Protein AF-A0A7S3UKR3-F1 (afdb_monomer_lite)

Organism: Oxyrrhis marina (NCBI:txid2969)

Sequence (242 aa):
DEARDISWDIGRGYENQMTLPYLLSRYNPHLEGASTKRVLPKDVAHLPHGDYHPDTDNLNVAESMGSANKGSLDEEWGYLRTASKKYADFDDQWKVLTVWMMANDFDGDCDGPVEETAHYKVWESKVDEFLTNVTTSWSKIYINLVSTLDLSNIHRIQQSKAGCKLVHKLIDEGGCIDYGNSTQMQMLDRNIHWLNTRQHKFAQDWQTKLKSAGRTDVAVVAQPFMEGIGSKFGSSFISKLM

Secondary structure (DSSP, 8-state):
-B-GGG-TTTB--BTTB--HHHHHHTT-TT----B-S-B--S-TTSTTTT---TTT-TT----TT--GGGTHHHHHHHHHHHHGGGSTTGGGS-EEEEE---HHHHTT--SS-GGG-HHHHHHHHHHHHHHHHHHHH-SSEEEEEEPPP-HHHHHHHHHT-HHHHHHHHH---STHHHH--HHHHHHHHHHHHHHHHHHHHHHHHHHHHHHHTT--SEEEEEEGGGTTTGGG--HHHHTTT-

Radius of gyration: 18.24 Å; chains: 1; bounding box: 44×39×51 Å

InterPro domains:
  IPR038885 Phospholipase B1, membrane-associated [PTHR21325] (3-229)

Structure (mmCIF, N/CA/C/O backbone):
data_AF-A0A7S3UKR3-F1
#
_entry.id   AF-A0A7S3UKR3-F1
#
loop_
_atom_site.group_PDB
_atom_site.id
_atom_site.type_symbol
_atom_site.label_atom_id
_atom_site.label_alt_id
_atom_site.label_comp_id
_atom_site.label_asym_id
_atom_site.label_entity_id
_atom_site.label_seq_id
_atom_site.pdbx_PDB_ins_code
_atom_site.Cartn_x
_atom_site.Cartn_y
_atom_site.Cartn_z
_atom_site.occupancy
_atom_site.B_iso_or_equiv
_atom_site.auth_seq_id
_atom_site.auth_comp_id
_atom_site.auth_asym_id
_atom_site.auth_atom_id
_atom_site.pdbx_PDB_model_num
ATOM 1 N N . ASP A 1 1 ? -7.621 -9.247 -15.904 1.00 75.75 1 ASP A N 1
ATOM 2 C CA . ASP A 1 1 ? -8.643 -9.368 -14.844 1.00 75.75 1 ASP A CA 1
ATOM 3 C C . ASP A 1 1 ? -7.945 -9.266 -13.503 1.00 75.75 1 ASP A C 1
ATOM 5 O O . ASP A 1 1 ? -6.765 -9.570 -13.406 1.00 75.75 1 ASP A O 1
ATOM 9 N N . GLU A 1 2 ? -8.648 -8.796 -12.486 1.00 86.94 2 GLU A N 1
ATOM 10 C CA . GLU A 1 2 ? -8.077 -8.530 -11.174 1.00 86.94 2 GLU A CA 1
ATOM 11 C C . GLU A 1 2 ? -8.632 -9.520 -10.162 1.00 86.94 2 GLU A C 1
ATOM 13 O O . GLU A 1 2 ? -9.829 -9.542 -9.859 1.00 86.94 2 GLU A O 1
ATOM 18 N N . ALA A 1 3 ? -7.750 -10.364 -9.636 1.00 91.94 3 ALA A N 1
ATOM 19 C CA . ALA A 1 3 ? -8.079 -11.428 -8.697 1.00 91.94 3 ALA A CA 1
ATOM 20 C C . ALA A 1 3 ? -8.280 -10.894 -7.262 1.00 91.94 3 ALA A C 1
ATOM 22 O O . ALA A 1 3 ? -7.676 -11.393 -6.312 1.00 91.94 3 ALA A O 1
ATOM 23 N N . ARG A 1 4 ? -9.112 -9.854 -7.105 1.00 94.19 4 ARG A N 1
ATOM 24 C CA . ARG A 1 4 ? -9.303 -9.127 -5.838 1.00 94.19 4 ARG A CA 1
ATOM 25 C C . ARG A 1 4 ? -9.775 -10.037 -4.699 1.00 94.19 4 ARG A C 1
ATOM 27 O O . ARG A 1 4 ? -9.357 -9.860 -3.562 1.00 94.19 4 ARG A O 1
ATOM 34 N N . ASP A 1 5 ? -10.579 -11.062 -4.987 1.00 95.12 5 ASP A N 1
ATOM 35 C CA . ASP A 1 5 ? -11.085 -12.027 -3.998 1.00 95.12 5 ASP A CA 1
ATOM 36 C C . ASP A 1 5 ? -10.023 -12.949 -3.393 1.00 95.12 5 ASP A C 1
ATOM 38 O O . ASP A 1 5 ? -10.245 -13.533 -2.328 1.00 95.12 5 ASP A O 1
ATOM 42 N N . ILE A 1 6 ? -8.871 -13.066 -4.047 1.00 95.31 6 ILE A N 1
ATOM 43 C CA . ILE A 1 6 ? -7.738 -13.873 -3.593 1.00 95.31 6 ILE A CA 1
ATOM 44 C C . ILE A 1 6 ? -6.456 -13.048 -3.428 1.00 95.31 6 ILE A C 1
ATOM 46 O O . ILE A 1 6 ? -5.383 -13.636 -3.273 1.00 95.31 6 ILE A O 1
ATOM 50 N N . SER A 1 7 ? -6.554 -11.710 -3.425 1.00 94.25 7 SER A N 1
ATOM 51 C CA . SER A 1 7 ? -5.423 -10.853 -3.058 1.00 94.25 7 SER A CA 1
ATOM 52 C C . SER A 1 7 ? -4.938 -11.221 -1.662 1.00 94.25 7 SER A C 1
ATOM 54 O O . SER A 1 7 ? -5.741 -11.409 -0.745 1.00 94.25 7 SER A O 1
ATOM 56 N N . TRP A 1 8 ? -3.623 -11.349 -1.504 1.00 93.56 8 TRP A N 1
ATOM 57 C CA . TRP A 1 8 ? -3.017 -11.898 -0.294 1.00 93.56 8 TRP A CA 1
ATOM 58 C C . TRP A 1 8 ? -3.356 -11.089 0.965 1.00 93.56 8 TRP A C 1
ATOM 60 O O . TRP A 1 8 ? -3.397 -11.666 2.045 1.00 93.56 8 TRP A O 1
ATOM 70 N N . ASP A 1 9 ? -3.607 -9.789 0.846 1.00 95.19 9 ASP A N 1
ATOM 71 C CA . ASP A 1 9 ? -3.793 -8.844 1.947 1.00 95.19 9 ASP A CA 1
ATOM 72 C C . ASP A 1 9 ? -5.257 -8.548 2.288 1.00 95.19 9 ASP A C 1
ATOM 74 O O . ASP A 1 9 ? -5.565 -8.319 3.457 1.00 95.19 9 ASP A O 1
ATOM 78 N N . ILE A 1 10 ? -6.156 -8.567 1.299 1.00 97.25 10 ILE A N 1
ATOM 79 C CA . ILE A 1 10 ? -7.550 -8.120 1.472 1.00 97.25 10 ILE A CA 1
ATOM 80 C C . ILE A 1 10 ? -8.589 -9.000 0.759 1.00 97.25 10 ILE A C 1
ATOM 82 O O . ILE A 1 10 ? -9.789 -8.782 0.901 1.00 97.25 10 ILE A O 1
ATOM 86 N N . GLY A 1 11 ? -8.182 -10.038 0.028 1.00 97.44 11 GLY A N 1
ATOM 87 C CA . GLY A 1 11 ? -9.119 -10.988 -0.574 1.00 97.44 11 GLY A CA 1
ATOM 88 C C . GLY A 1 11 ? -9.744 -11.921 0.464 1.00 97.44 11 GLY A C 1
ATOM 89 O O . GLY A 1 11 ? -9.076 -12.328 1.414 1.00 97.44 11 GLY A O 1
ATOM 90 N N . ARG A 1 12 ? -11.010 -12.321 0.284 1.00 96.88 12 ARG A N 1
ATOM 91 C CA . ARG A 1 12 ? -11.690 -13.309 1.150 1.00 96.88 12 ARG A CA 1
ATOM 92 C C . ARG A 1 12 ? -10.914 -14.620 1.304 1.00 96.88 12 ARG A C 1
ATOM 94 O O . ARG A 1 12 ? -10.977 -15.228 2.368 1.00 96.88 12 ARG A O 1
ATOM 101 N N . GLY A 1 13 ? -10.204 -15.039 0.255 1.00 95.56 13 GLY A N 1
ATOM 102 C CA . GLY A 1 13 ? -9.422 -16.270 0.219 1.00 95.56 13 GLY A CA 1
ATOM 103 C C . GLY A 1 13 ? -10.226 -17.560 0.416 1.00 95.56 13 GLY A C 1
ATOM 104 O O . GLY A 1 13 ? -11.447 -17.568 0.606 1.00 95.56 13 GLY A O 1
ATOM 105 N N . TYR A 1 14 ? -9.499 -18.675 0.347 1.00 93.81 14 TYR A N 1
ATOM 106 C CA . TYR A 1 14 ? -10.003 -20.044 0.481 1.00 93.81 14 TYR A CA 1
ATOM 107 C C . TYR A 1 14 ? -8.926 -20.941 1.117 1.00 93.81 14 TYR A C 1
ATOM 109 O O . TYR A 1 14 ? -7.774 -20.545 1.265 1.00 93.81 14 TYR A O 1
ATOM 117 N N . GLU A 1 15 ? -9.265 -22.180 1.476 1.00 92.44 15 GLU A N 1
ATOM 118 C CA . GLU A 1 15 ? -8.318 -23.101 2.130 1.00 92.44 15 GLU A CA 1
ATOM 119 C C . GLU A 1 15 ? -7.086 -23.434 1.292 1.00 92.44 15 GLU A C 1
ATOM 121 O O . GLU A 1 15 ? -5.977 -23.514 1.815 1.00 92.44 15 GLU A O 1
ATOM 126 N N . ASN A 1 16 ? -7.268 -23.551 -0.017 1.00 90.00 16 ASN A N 1
ATOM 127 C CA . ASN A 1 16 ? -6.199 -23.776 -0.982 1.00 90.00 16 ASN A CA 1
ATOM 128 C C . ASN A 1 16 ? -5.548 -22.478 -1.493 1.00 90.00 16 ASN A C 1
ATOM 130 O O . ASN A 1 16 ? -4.609 -22.554 -2.279 1.00 90.00 16 ASN A O 1
ATOM 134 N N . GLN A 1 17 ? -6.034 -21.310 -1.065 1.00 89.12 17 GLN A N 1
ATOM 135 C CA . GLN A 1 17 ? -5.536 -19.994 -1.458 1.00 89.12 17 GLN A CA 1
ATOM 136 C C . GLN A 1 17 ? -5.676 -19.042 -0.268 1.00 89.12 17 GLN A C 1
ATOM 138 O O . GLN A 1 17 ? -6.604 -18.230 -0.185 1.00 89.12 17 GLN A O 1
ATOM 143 N N . MET A 1 18 ? -4.779 -19.216 0.701 1.00 93.62 18 MET A N 1
ATOM 144 C CA . MET A 1 18 ? -4.839 -18.503 1.971 1.00 93.62 18 MET A CA 1
ATOM 145 C C . MET A 1 18 ? -4.437 -17.041 1.784 1.00 93.62 18 MET A C 1
ATOM 147 O O . MET A 1 18 ? -3.334 -16.738 1.334 1.00 93.62 18 MET A O 1
ATOM 151 N N . THR A 1 19 ? -5.335 -16.148 2.174 1.00 96.38 19 THR A N 1
ATOM 152 C CA . THR A 1 19 ? -5.116 -14.703 2.271 1.00 96.38 19 THR A CA 1
ATOM 153 C C . THR A 1 19 ? -5.086 -14.289 3.743 1.00 96.38 19 THR A C 1
ATOM 155 O O . THR A 1 19 ? -5.477 -15.058 4.628 1.00 96.38 19 THR A O 1
ATOM 158 N N . LEU A 1 20 ? -4.654 -13.066 4.034 1.00 96.12 20 LEU A N 1
ATOM 159 C CA . LEU A 1 20 ? -4.680 -12.505 5.377 1.00 96.12 20 LEU A CA 1
ATOM 160 C C . LEU A 1 20 ? -6.108 -12.502 5.960 1.00 96.12 20 LEU A C 1
ATOM 162 O O . LEU A 1 20 ? -6.264 -13.027 7.066 1.00 96.12 20 LEU A O 1
ATOM 166 N N . PRO A 1 21 ? -7.168 -12.053 5.250 1.00 97.56 21 PRO A N 1
ATOM 167 C CA . PRO A 1 21 ? -8.528 -12.157 5.771 1.00 97.56 21 PRO A CA 1
ATOM 168 C C . PRO A 1 21 ? -8.976 -13.598 6.010 1.00 97.56 21 PRO A C 1
ATOM 170 O O . PRO A 1 21 ? -9.586 -13.885 7.040 1.00 97.56 21 PRO A O 1
ATOM 173 N N . TYR A 1 22 ? -8.625 -14.531 5.119 1.00 97.38 22 TYR A N 1
ATOM 174 C CA . TYR A 1 22 ? -8.927 -15.945 5.326 1.00 97.38 22 TYR A CA 1
ATOM 175 C C . TYR A 1 22 ? -8.312 -16.459 6.635 1.00 97.38 22 TYR A C 1
ATOM 177 O O . TYR A 1 22 ? -9.010 -17.078 7.439 1.00 97.38 22 TYR A O 1
ATOM 185 N N . LEU A 1 23 ? -7.032 -16.166 6.887 1.00 97.00 23 LEU A N 1
ATOM 186 C CA . LEU A 1 23 ? -6.335 -16.574 8.109 1.00 97.00 23 LEU A CA 1
ATOM 187 C C . LEU A 1 23 ? -6.941 -15.919 9.358 1.00 97.00 23 LEU A C 1
ATOM 189 O O . LEU A 1 23 ? -7.206 -16.608 10.342 1.00 97.00 23 LEU A O 1
ATOM 193 N N . LEU A 1 24 ? -7.222 -14.615 9.314 1.00 96.81 24 LEU A N 1
ATOM 194 C CA . LEU A 1 24 ? -7.826 -13.885 10.432 1.00 96.81 24 LEU A CA 1
ATOM 195 C C . LEU A 1 24 ? -9.244 -14.377 10.747 1.00 96.81 24 LEU A C 1
ATOM 197 O O . LEU A 1 24 ? -9.599 -14.485 11.923 1.0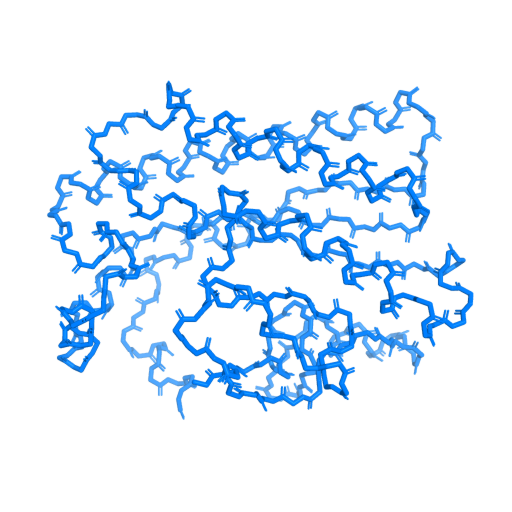0 96.81 24 LEU A O 1
ATOM 201 N N . SER A 1 25 ? -10.029 -14.747 9.731 1.00 96.50 25 SER A N 1
ATOM 202 C CA . SER A 1 25 ? -11.393 -15.265 9.905 1.00 96.50 25 SER A CA 1
ATOM 203 C C . SER A 1 25 ? -11.442 -16.574 10.701 1.00 96.50 25 SER A C 1
ATOM 205 O O . SER A 1 25 ? -12.465 -16.900 11.299 1.00 96.50 25 SER A O 1
ATOM 207 N N . ARG A 1 26 ? -10.324 -17.316 10.776 1.00 95.94 26 ARG A N 1
ATOM 208 C CA . ARG A 1 26 ? -10.226 -18.549 11.577 1.00 95.94 26 ARG A CA 1
ATOM 209 C C . ARG A 1 26 ? -10.275 -18.296 13.079 1.00 95.94 26 ARG A C 1
ATOM 211 O O . ARG A 1 26 ? -10.608 -19.207 13.830 1.00 95.94 26 ARG A O 1
ATOM 218 N N . TYR A 1 27 ? -9.986 -17.068 13.497 1.00 95.88 27 TYR A N 1
ATOM 219 C CA . TYR A 1 27 ? -9.959 -16.656 14.899 1.00 95.88 27 TYR A CA 1
ATOM 220 C C . TYR A 1 27 ? -10.949 -15.523 15.203 1.00 95.88 27 TYR A C 1
ATOM 222 O O . TYR A 1 27 ? -11.204 -15.239 16.369 1.00 95.88 27 TYR A O 1
ATOM 230 N N . ASN A 1 28 ? -11.531 -14.905 14.169 1.00 95.25 28 ASN A N 1
ATOM 231 C CA . ASN A 1 28 ? -12.439 -13.765 14.273 1.00 95.25 28 ASN A CA 1
ATOM 232 C C . ASN A 1 28 ? -13.707 -14.042 13.441 1.00 95.25 28 ASN A C 1
ATOM 234 O O . ASN A 1 28 ? -13.701 -13.805 12.232 1.00 95.25 28 ASN A O 1
ATOM 238 N N . PRO A 1 29 ? -14.801 -14.542 14.051 1.00 91.19 29 PRO A N 1
ATOM 239 C CA . PRO A 1 29 ? -15.994 -14.981 13.315 1.00 91.19 29 PRO A CA 1
ATOM 240 C C . PRO A 1 29 ? -16.777 -13.842 12.641 1.00 91.19 29 PRO A C 1
ATOM 242 O O . PRO A 1 29 ? -17.612 -14.109 11.782 1.00 91.19 29 PRO A O 1
ATOM 245 N N . HIS A 1 30 ? -16.509 -12.589 13.015 1.00 93.38 30 HIS A N 1
ATOM 246 C CA . HIS A 1 30 ? -17.163 -11.388 12.486 1.00 93.38 30 HIS A CA 1
ATOM 247 C C . HIS A 1 30 ? -16.190 -10.502 11.696 1.00 93.38 30 HIS A C 1
ATOM 249 O O . HIS A 1 30 ? -16.308 -9.283 11.714 1.00 93.38 30 HIS A O 1
ATOM 255 N N . LEU A 1 31 ? -15.178 -11.097 11.055 1.00 96.38 31 LEU A N 1
ATOM 256 C CA . LEU A 1 31 ? -14.264 -10.343 10.202 1.00 96.38 31 LEU A CA 1
ATOM 257 C C . LEU A 1 31 ? -14.994 -9.829 8.952 1.00 96.38 31 LEU A C 1
ATOM 259 O O . LEU A 1 31 ? -15.621 -10.604 8.231 1.00 96.38 31 LEU A O 1
ATOM 263 N N . GLU A 1 32 ? -14.844 -8.539 8.668 1.00 96.56 32 GLU A N 1
ATOM 264 C CA . GLU A 1 32 ? -15.460 -7.860 7.528 1.00 96.56 32 GLU A CA 1
ATOM 265 C C . GLU A 1 32 ? -14.414 -7.108 6.685 1.00 96.56 32 GLU A C 1
ATOM 267 O O . GLU A 1 32 ? -13.241 -7.025 7.047 1.00 96.56 32 GLU A O 1
ATOM 272 N N . GLY A 1 33 ? -14.834 -6.563 5.538 1.00 96.50 33 GLY A N 1
ATOM 273 C CA . GLY A 1 33 ? -14.007 -5.676 4.709 1.00 96.50 33 GLY A CA 1
ATOM 274 C C . GLY A 1 33 ? -13.269 -6.336 3.542 1.00 96.50 33 GLY A C 1
ATOM 275 O O . GLY A 1 33 ? -12.803 -5.626 2.654 1.00 96.50 33 GLY A O 1
ATOM 276 N N . ALA A 1 34 ? -13.202 -7.668 3.492 1.00 97.50 34 ALA A N 1
ATOM 277 C CA . ALA A 1 34 ? -12.469 -8.390 2.453 1.00 97.50 34 ALA A CA 1
ATOM 278 C C . ALA A 1 34 ? -13.169 -8.357 1.084 1.00 97.50 34 ALA A C 1
ATOM 280 O O . ALA A 1 34 ? -14.387 -8.520 1.007 1.00 97.50 34 ALA A O 1
ATOM 281 N N . SER A 1 35 ? -12.413 -8.246 -0.009 1.00 97.56 35 SER A N 1
ATOM 282 C CA . SER A 1 35 ? -12.953 -8.372 -1.366 1.00 97.56 35 SER A CA 1
ATOM 283 C C . SER A 1 35 ? -13.494 -9.775 -1.635 1.00 97.56 35 SER A C 1
ATOM 285 O O . SER A 1 35 ? -12.910 -10.778 -1.222 1.00 97.56 35 SER A O 1
ATOM 287 N N . THR A 1 36 ? -14.606 -9.866 -2.362 1.00 96.69 36 THR A N 1
ATOM 288 C CA . THR A 1 36 ? -15.358 -11.123 -2.518 1.00 96.69 36 THR A CA 1
ATOM 289 C C . THR A 1 36 ? -15.435 -11.663 -3.935 1.00 96.69 36 THR A C 1
ATOM 291 O O . THR A 1 36 ? -15.816 -12.827 -4.095 1.00 96.69 36 THR A O 1
ATOM 294 N N . LYS A 1 37 ? -15.082 -10.862 -4.949 1.00 95.19 37 LYS A N 1
ATOM 295 C CA . LYS A 1 37 ? -15.047 -11.307 -6.346 1.00 95.19 37 LYS A CA 1
ATOM 296 C C . LYS A 1 37 ? -13.820 -10.802 -7.093 1.00 95.19 37 LYS A C 1
ATOM 298 O O . LYS A 1 37 ? -13.349 -9.696 -6.857 1.00 95.19 37 LYS A O 1
ATOM 303 N N . ARG A 1 38 ? -13.382 -11.616 -8.049 1.00 93.19 38 ARG A N 1
ATOM 304 C CA . ARG A 1 38 ? -12.587 -11.185 -9.196 1.00 93.19 38 ARG A CA 1
ATOM 305 C C . ARG A 1 38 ? -13.403 -10.220 -10.051 1.00 93.19 38 ARG A C 1
ATOM 307 O O . ARG A 1 38 ? -14.591 -10.459 -10.280 1.00 93.19 38 ARG A O 1
ATOM 314 N N . VAL A 1 39 ? -12.753 -9.181 -10.558 1.00 91.56 39 VAL A N 1
ATOM 315 C CA . VAL A 1 39 ? -13.379 -8.167 -11.414 1.00 91.56 39 VAL A CA 1
ATOM 316 C C . VAL A 1 39 ? -12.530 -7.903 -12.654 1.00 91.56 39 VAL A C 1
ATOM 318 O O . VAL A 1 39 ? -11.371 -8.306 -12.740 1.00 91.56 39 VAL A O 1
ATOM 321 N N . LEU A 1 40 ? -13.128 -7.273 -13.657 1.00 87.00 40 LEU A N 1
ATOM 322 C CA . LEU A 1 40 ? -12.397 -6.659 -14.761 1.00 87.00 40 LEU A CA 1
ATOM 323 C C . LEU A 1 40 ? -12.381 -5.151 -14.520 1.00 87.00 40 LEU A C 1
ATOM 325 O O . LEU A 1 40 ? -13.415 -4.642 -14.073 1.00 87.00 40 LEU A O 1
ATOM 329 N N . PRO A 1 41 ? -11.285 -4.451 -14.862 1.00 84.62 41 PRO A N 1
ATOM 330 C CA . PRO A 1 41 ? -11.296 -3.004 -14.826 1.00 84.62 41 PRO A CA 1
ATOM 331 C C . PRO A 1 41 ? -12.442 -2.449 -15.664 1.00 84.62 41 PRO A C 1
ATOM 333 O O . PRO A 1 41 ? -12.652 -2.882 -16.803 1.00 84.62 41 PRO A O 1
ATOM 336 N N . LYS A 1 42 ? -13.215 -1.525 -15.092 1.00 82.50 42 LYS A N 1
ATOM 337 C CA . LYS A 1 42 ? -14.370 -0.908 -15.761 1.00 82.50 42 LYS A CA 1
ATOM 338 C C . LYS A 1 42 ? -13.943 -0.101 -16.973 1.00 82.50 42 LYS A C 1
ATOM 340 O O . LYS A 1 42 ? -14.640 -0.111 -17.985 1.00 82.50 42 LYS A O 1
ATOM 345 N N . ASP A 1 43 ? -12.817 0.589 -16.843 1.00 82.94 43 ASP A N 1
ATOM 346 C CA . ASP A 1 43 ? -12.295 1.476 -17.863 1.00 82.94 43 ASP A CA 1
ATOM 347 C C . ASP A 1 43 ? -10.766 1.469 -17.859 1.00 82.94 43 ASP A C 1
ATOM 349 O O . ASP A 1 43 ? -10.107 2.234 -17.160 1.00 82.94 43 ASP A O 1
ATOM 353 N N . VAL A 1 44 ? -10.199 0.589 -18.682 1.00 81.19 44 VAL A N 1
ATOM 354 C CA . VAL A 1 44 ? -8.745 0.486 -18.860 1.00 81.19 44 VAL A CA 1
ATOM 355 C C . VAL A 1 44 ? -8.119 1.758 -19.446 1.00 81.19 44 VAL A C 1
ATOM 357 O O . VAL A 1 44 ? -6.914 1.935 -19.330 1.00 81.19 44 VAL A O 1
ATOM 360 N N . ALA A 1 45 ? -8.900 2.643 -20.079 1.00 81.75 45 ALA A N 1
ATOM 361 C CA . ALA A 1 45 ? -8.378 3.860 -20.699 1.00 81.75 45 ALA A CA 1
ATOM 362 C C . ALA A 1 45 ? -8.196 5.019 -19.704 1.00 81.75 45 ALA A C 1
ATOM 364 O O . ALA A 1 45 ? -7.520 5.991 -20.038 1.00 81.75 45 ALA A O 1
ATOM 365 N N . HIS A 1 46 ? -8.783 4.923 -18.507 1.00 83.00 46 HIS A N 1
ATOM 366 C CA . HIS A 1 46 ? -8.761 5.979 -17.488 1.00 83.00 46 HIS A CA 1
ATOM 367 C C . HIS A 1 46 ? -8.104 5.547 -16.169 1.00 83.00 46 HIS A C 1
ATOM 369 O O . HIS A 1 46 ? -8.194 6.272 -15.178 1.00 83.00 46 HIS A O 1
ATOM 375 N N . LEU A 1 47 ? -7.412 4.402 -16.160 1.00 84.38 47 LEU A N 1
ATOM 376 C CA . LEU A 1 47 ? -6.632 3.957 -15.007 1.00 84.38 47 LEU A CA 1
ATOM 377 C C . LEU A 1 47 ? -5.584 5.017 -14.591 1.00 84.38 47 LEU A C 1
ATOM 379 O O . LEU A 1 47 ? -5.005 5.683 -15.455 1.00 84.38 47 LEU A O 1
ATOM 383 N N . PRO A 1 48 ? -5.313 5.176 -13.283 1.00 85.75 48 PRO A N 1
ATOM 384 C CA . PRO A 1 48 ? -5.841 4.360 -12.183 1.00 85.75 48 PRO A CA 1
ATOM 385 C C . PRO A 1 48 ? -7.260 4.738 -11.711 1.00 85.75 48 PRO A C 1
ATOM 387 O O . PRO A 1 48 ? -7.863 3.999 -10.941 1.00 85.75 48 PRO A O 1
ATOM 390 N N . HIS A 1 49 ? -7.826 5.841 -12.203 1.00 86.56 49 HIS A N 1
ATOM 391 C CA . HIS A 1 49 ? -9.007 6.471 -11.613 1.00 86.56 49 HIS A CA 1
ATOM 392 C C . HIS A 1 49 ? -10.322 5.723 -11.866 1.00 86.56 49 HIS A C 1
ATOM 394 O O . HIS A 1 49 ? -10.627 5.291 -12.982 1.00 86.56 49 HIS A O 1
ATOM 400 N N . GLY A 1 50 ? -11.176 5.678 -10.840 1.00 78.25 50 GLY A N 1
ATOM 401 C CA . GLY A 1 50 ? -12.579 5.284 -10.978 1.00 78.25 50 GLY A CA 1
ATOM 402 C C . GLY A 1 50 ? -12.858 3.786 -11.154 1.00 78.25 50 GLY A C 1
ATOM 403 O O . GLY A 1 50 ? -14.014 3.421 -11.406 1.00 78.25 50 GLY A O 1
ATOM 404 N N . ASP A 1 51 ? -11.870 2.902 -10.975 1.00 85.88 51 ASP A N 1
ATOM 405 C CA . ASP A 1 51 ? -12.044 1.445 -11.093 1.00 85.88 51 ASP A CA 1
ATOM 406 C C . ASP A 1 51 ? -12.432 0.746 -9.771 1.00 85.88 51 ASP A C 1
ATOM 408 O O . ASP A 1 51 ? -11.892 -0.289 -9.368 1.00 85.88 51 ASP A O 1
ATOM 412 N N . TYR A 1 52 ? -13.428 1.309 -9.087 1.00 88.88 52 TYR A N 1
ATOM 413 C CA . TYR A 1 52 ? -13.998 0.735 -7.867 1.00 88.88 52 TYR A CA 1
ATOM 414 C C . TYR A 1 52 ? -15.267 -0.070 -8.150 1.00 88.88 52 TYR A C 1
ATOM 416 O O . TYR A 1 52 ? -16.147 0.342 -8.915 1.00 88.88 52 TYR A O 1
ATOM 424 N N . HIS A 1 53 ? -15.428 -1.189 -7.452 1.00 91.69 53 HIS A N 1
ATOM 425 C CA . HIS A 1 53 ? -16.536 -2.143 -7.515 1.00 91.69 53 HIS A CA 1
ATOM 426 C C . HIS A 1 53 ? -17.178 -2.281 -6.117 1.00 91.69 53 HIS A C 1
ATOM 428 O O . HIS A 1 53 ? -16.954 -3.271 -5.418 1.00 91.69 53 HIS A O 1
ATOM 434 N N . PRO A 1 54 ? -18.009 -1.306 -5.681 1.00 88.62 54 PRO A N 1
ATOM 435 C CA . PRO A 1 54 ? -18.476 -1.190 -4.292 1.00 88.62 54 PRO A CA 1
ATOM 436 C C . PRO A 1 54 ? -19.225 -2.384 -3.707 1.00 88.62 54 PRO A C 1
ATOM 438 O O . PRO A 1 54 ? -19.289 -2.506 -2.482 1.00 88.62 54 PRO A O 1
ATOM 441 N N . ASP A 1 55 ? -19.809 -3.222 -4.561 1.00 91.81 55 ASP A N 1
ATOM 442 C CA . ASP A 1 55 ? -20.563 -4.408 -4.154 1.00 91.81 55 ASP A CA 1
ATOM 443 C C . ASP A 1 55 ? -19.653 -5.602 -3.836 1.00 91.81 55 ASP A C 1
ATOM 445 O O . ASP A 1 55 ? -20.095 -6.577 -3.228 1.00 91.81 55 ASP A O 1
ATOM 449 N N . THR A 1 56 ? -18.395 -5.564 -4.282 1.00 95.19 56 THR A N 1
ATOM 450 C CA . THR A 1 56 ? -17.473 -6.704 -4.203 1.00 95.19 56 THR A CA 1
ATOM 451 C C . THR A 1 56 ? -16.137 -6.367 -3.573 1.00 95.19 56 THR A C 1
ATOM 453 O O . THR A 1 56 ? -15.532 -7.265 -2.991 1.00 95.19 56 THR A O 1
ATOM 456 N N . ASP A 1 57 ? -15.690 -5.117 -3.662 1.00 95.31 57 ASP A N 1
ATOM 457 C CA . ASP A 1 57 ? -14.410 -4.661 -3.119 1.00 95.31 57 ASP A CA 1
ATOM 458 C C . ASP A 1 57 ? -14.420 -4.552 -1.599 1.00 95.31 57 ASP A C 1
ATOM 460 O O . ASP A 1 57 ? -13.418 -4.857 -0.951 1.00 95.31 57 ASP A O 1
ATOM 464 N N . ASN A 1 58 ? -15.568 -4.159 -1.038 1.00 96.25 58 ASN A N 1
ATOM 465 C CA . ASN A 1 58 ? -15.741 -3.847 0.376 1.00 96.25 58 ASN A CA 1
ATOM 466 C C . ASN A 1 58 ? -14.811 -2.711 0.841 1.00 96.25 58 ASN A C 1
ATOM 468 O O . ASN A 1 58 ? -15.110 -1.554 0.545 1.00 96.25 58 ASN A O 1
ATOM 472 N N . LEU A 1 59 ? -13.742 -3.006 1.588 1.00 97.00 59 LEU A N 1
ATOM 473 C CA . LEU A 1 59 ? -12.739 -2.017 2.022 1.00 97.00 59 LEU A CA 1
ATOM 474 C C . LEU A 1 59 ? -11.462 -2.043 1.171 1.00 97.00 59 LEU A C 1
ATOM 476 O O . LEU A 1 59 ? -10.533 -1.292 1.454 1.00 97.00 59 LEU A O 1
ATOM 480 N N . ASN A 1 60 ? -11.403 -2.885 0.139 1.00 96.75 60 ASN A N 1
ATOM 481 C CA . ASN A 1 60 ? -10.320 -2.838 -0.830 1.00 96.75 60 ASN A CA 1
ATOM 482 C C . ASN A 1 60 ? -10.479 -1.612 -1.732 1.00 96.75 60 ASN A C 1
ATOM 484 O O . ASN A 1 60 ? -11.532 -1.409 -2.332 1.00 96.75 60 ASN A O 1
ATOM 488 N N . VAL A 1 61 ? -9.425 -0.814 -1.818 1.00 95.25 61 VAL A N 1
ATOM 489 C CA . VAL A 1 61 ? -9.359 0.369 -2.679 1.00 95.25 61 VAL A CA 1
ATOM 490 C C . VAL A 1 61 ? -8.172 0.316 -3.631 1.00 95.25 61 VAL A C 1
ATOM 492 O O . VAL A 1 61 ? -7.854 1.317 -4.243 1.00 95.25 61 VAL A O 1
ATOM 495 N N . ALA A 1 62 ? -7.519 -0.839 -3.776 1.00 92.81 62 ALA A N 1
ATOM 496 C CA . ALA A 1 62 ? -6.420 -0.981 -4.716 1.00 92.81 62 ALA A CA 1
ATOM 497 C C . ALA A 1 62 ? -6.896 -0.753 -6.159 1.00 92.81 62 ALA A C 1
ATOM 499 O O . ALA A 1 62 ? -7.892 -1.334 -6.599 1.00 92.81 62 ALA A O 1
ATOM 500 N N . GLU A 1 63 ? -6.128 0.047 -6.890 1.00 90.00 63 GLU A N 1
ATOM 501 C CA . GLU A 1 63 ? -6.346 0.368 -8.297 1.00 90.00 63 GLU A CA 1
ATOM 502 C C . GLU A 1 63 ? -5.237 -0.246 -9.160 1.00 90.00 63 GLU A C 1
ATOM 504 O O . GLU A 1 63 ? -4.056 -0.249 -8.788 1.00 90.00 63 GLU A O 1
ATOM 509 N N . SER A 1 64 ? -5.585 -0.720 -10.359 1.00 87.88 64 SER A N 1
ATOM 510 C CA . SER A 1 64 ? -4.569 -0.960 -11.387 1.00 87.88 64 SER A CA 1
ATOM 511 C C . SER A 1 64 ? -3.831 0.339 -11.696 1.00 87.88 64 SER A C 1
ATOM 513 O O . SER A 1 64 ? -4.451 1.384 -11.852 1.00 87.88 64 SER A O 1
ATOM 515 N N . MET A 1 65 ? -2.502 0.272 -11.803 1.00 86.88 65 MET A N 1
ATOM 516 C CA . MET A 1 65 ? -1.625 1.439 -11.994 1.00 86.88 65 MET A CA 1
ATOM 517 C C . MET A 1 65 ? -1.689 2.489 -10.869 1.00 86.88 65 MET A C 1
ATOM 519 O O . MET A 1 65 ? -1.201 3.608 -11.064 1.00 86.88 65 MET A O 1
ATOM 523 N N . GLY A 1 66 ? -2.261 2.140 -9.706 1.00 92.12 66 GLY A N 1
ATOM 524 C CA . GLY A 1 66 ? -2.347 3.033 -8.554 1.00 92.12 66 GLY A CA 1
ATOM 525 C C . GLY A 1 66 ? -0.971 3.581 -8.178 1.00 92.12 66 GLY A C 1
ATOM 526 O O . GLY A 1 66 ? 0.001 2.822 -8.123 1.00 92.12 66 GLY A O 1
ATOM 527 N N . SER A 1 67 ? -0.874 4.898 -8.000 1.00 94.06 67 SER A N 1
ATOM 528 C CA . SER A 1 67 ? 0.382 5.606 -7.722 1.00 94.06 67 SER A CA 1
ATOM 529 C C . SER A 1 67 ? 0.120 6.840 -6.866 1.00 94.06 67 SER A C 1
ATOM 531 O O . SER A 1 67 ? -0.806 7.619 -7.122 1.00 94.06 67 SER A O 1
ATOM 533 N N . ALA A 1 68 ? 0.979 7.069 -5.870 1.00 95.81 68 ALA A N 1
ATOM 534 C CA . ALA A 1 68 ? 0.914 8.276 -5.051 1.00 95.81 68 ALA A CA 1
ATOM 535 C C . ALA A 1 68 ? 1.114 9.543 -5.903 1.00 95.81 68 ALA A C 1
ATOM 537 O O . ALA A 1 68 ? 0.430 10.546 -5.699 1.00 95.81 68 ALA A O 1
ATOM 538 N N . ASN A 1 69 ? 2.000 9.483 -6.901 1.00 94.75 69 ASN A N 1
ATOM 539 C CA . ASN A 1 69 ? 2.270 10.579 -7.834 1.00 94.75 69 ASN A CA 1
ATOM 540 C C . ASN A 1 69 ? 1.125 10.854 -8.821 1.00 94.75 69 ASN A C 1
ATOM 542 O O . ASN A 1 69 ? 1.066 11.943 -9.393 1.00 94.75 69 ASN A O 1
ATOM 546 N N . LYS A 1 70 ? 0.198 9.906 -8.995 1.00 93.75 70 LYS A N 1
ATOM 547 C CA . LYS A 1 70 ? -1.019 10.066 -9.809 1.00 93.75 70 LYS A CA 1
ATOM 548 C C . LYS A 1 70 ? -2.256 10.435 -8.984 1.00 93.75 70 LYS A C 1
ATOM 550 O O . LYS A 1 70 ? -3.323 10.630 -9.550 1.00 93.75 70 LYS A O 1
ATOM 555 N N . GLY A 1 71 ? -2.120 10.584 -7.664 1.00 95.19 71 GLY A N 1
ATOM 556 C CA . GLY A 1 71 ? -3.216 10.981 -6.777 1.00 95.19 71 GLY A CA 1
ATOM 557 C C . GLY A 1 71 ? -4.074 9.829 -6.247 1.00 95.19 71 GLY A C 1
ATOM 558 O O . GLY A 1 71 ? -5.075 10.108 -5.589 1.00 95.19 71 GLY A O 1
ATOM 559 N N . SER A 1 72 ? -3.681 8.564 -6.454 1.00 96.06 72 SER A N 1
ATOM 560 C CA . SER A 1 72 ? -4.454 7.404 -5.977 1.00 96.06 72 SER A CA 1
ATOM 561 C C . SER A 1 72 ? -4.695 7.450 -4.470 1.00 96.06 72 SER A C 1
ATOM 563 O O . SER A 1 72 ? -5.827 7.295 -4.042 1.00 96.06 72 SER A O 1
ATOM 565 N N . LEU A 1 73 ? -3.693 7.795 -3.647 1.00 97.12 73 LEU A N 1
ATOM 566 C CA . LEU A 1 73 ? -3.874 7.861 -2.185 1.00 97.12 73 LEU A CA 1
ATOM 567 C C . LEU A 1 73 ? -4.973 8.848 -1.740 1.00 97.12 73 LEU A C 1
ATOM 569 O O . LEU A 1 73 ? -5.643 8.611 -0.731 1.00 97.12 73 LEU A O 1
ATOM 573 N N . ASP A 1 74 ? -5.174 9.944 -2.477 1.00 96.38 74 ASP A N 1
ATOM 574 C CA . ASP A 1 74 ? -6.216 10.930 -2.168 1.00 96.38 74 ASP A CA 1
ATOM 575 C C . ASP A 1 74 ? -7.612 10.380 -2.528 1.00 96.38 74 ASP A C 1
ATOM 577 O O . ASP A 1 74 ? -8.571 10.535 -1.759 1.00 96.38 74 ASP A O 1
ATOM 581 N N . GLU A 1 75 ? -7.722 9.708 -3.678 1.00 95.50 75 GLU A N 1
ATOM 582 C CA . GLU A 1 75 ? -8.947 9.060 -4.161 1.00 95.50 75 GLU A CA 1
ATOM 583 C C . GLU A 1 75 ? -9.340 7.868 -3.275 1.00 95.50 75 GLU A C 1
ATOM 585 O O . GLU A 1 75 ? -10.455 7.828 -2.740 1.00 95.50 75 GLU A O 1
ATOM 590 N N . GLU A 1 76 ? -8.387 6.974 -3.018 1.00 96.19 76 GLU A N 1
ATOM 591 C CA . GLU A 1 76 ? -8.492 5.808 -2.142 1.00 96.19 76 GLU A CA 1
ATOM 592 C C . GLU A 1 76 ? -8.944 6.214 -0.736 1.00 96.19 76 GLU A C 1
ATOM 594 O O . GLU A 1 76 ? -9.861 5.614 -0.167 1.00 96.19 76 GLU A O 1
ATOM 599 N N . TRP A 1 77 ? -8.370 7.287 -0.175 1.00 97.25 77 TRP A N 1
ATOM 600 C CA . TRP A 1 77 ? -8.809 7.835 1.108 1.00 97.25 77 TRP A CA 1
ATOM 601 C C . TRP A 1 77 ? -10.253 8.350 1.062 1.00 97.25 77 TRP A C 1
ATOM 603 O O . TRP A 1 77 ? -11.050 8.111 1.979 1.00 97.25 77 TRP A O 1
ATOM 613 N N . GLY A 1 78 ? -10.624 9.063 -0.004 1.00 95.88 78 GLY A N 1
ATOM 614 C CA . GLY A 1 78 ? -11.995 9.517 -0.232 1.00 95.88 78 GLY A CA 1
ATOM 615 C C . GLY A 1 78 ? -12.994 8.359 -0.252 1.00 95.88 78 GLY A C 1
ATOM 616 O O . GLY A 1 78 ? -14.048 8.428 0.399 1.00 95.88 78 GLY A O 1
ATOM 617 N N . TYR A 1 79 ? -12.636 7.279 -0.940 1.00 94.81 79 TYR A N 1
ATOM 618 C CA . TYR A 1 79 ? -13.454 6.083 -1.041 1.00 94.81 79 TYR A CA 1
ATOM 619 C C . TYR A 1 79 ? -13.540 5.336 0.290 1.00 94.81 79 TYR A C 1
ATOM 621 O O . TYR A 1 79 ? -14.643 5.043 0.753 1.00 94.81 79 TYR A O 1
ATOM 629 N N . LEU A 1 80 ? -12.410 5.112 0.962 1.00 96.06 80 LEU A N 1
ATOM 630 C CA . LEU A 1 80 ? -12.335 4.454 2.265 1.00 96.06 80 LEU A CA 1
ATOM 631 C C . LEU A 1 80 ? -13.226 5.129 3.314 1.00 96.06 80 LEU A C 1
ATOM 633 O O . LEU A 1 80 ? -13.972 4.443 4.011 1.00 96.06 80 LEU A O 1
ATOM 637 N N . ARG A 1 81 ? -13.235 6.468 3.385 1.00 96.38 81 ARG A N 1
ATOM 638 C CA . ARG A 1 81 ? -14.138 7.223 4.279 1.00 96.38 81 ARG A CA 1
ATOM 639 C C . ARG A 1 81 ? -15.619 7.007 3.983 1.00 96.38 81 ARG A C 1
ATOM 641 O O . ARG A 1 81 ? -16.462 7.183 4.862 1.00 96.38 81 ARG A O 1
ATOM 648 N N . THR A 1 82 ? -15.958 6.721 2.732 1.00 95.50 82 THR A N 1
ATOM 649 C CA . THR A 1 82 ? -17.339 6.464 2.319 1.00 95.50 82 THR A CA 1
ATOM 650 C C . THR A 1 82 ? -17.707 5.007 2.572 1.00 95.50 82 THR A C 1
ATOM 652 O O . THR A 1 82 ? -18.766 4.734 3.135 1.00 95.50 82 THR A O 1
ATOM 655 N N . ALA A 1 83 ? -16.821 4.079 2.213 1.00 95.31 83 ALA A N 1
ATOM 656 C CA . ALA A 1 83 ? -16.996 2.648 2.402 1.00 95.31 83 ALA A CA 1
ATOM 657 C C . ALA A 1 83 ? -17.074 2.268 3.887 1.00 95.31 83 ALA A C 1
ATOM 659 O O . ALA A 1 83 ? -17.921 1.455 4.254 1.00 95.31 83 ALA A O 1
ATOM 660 N N . SER A 1 84 ? -16.271 2.900 4.752 1.00 95.94 84 SER A N 1
ATOM 661 C CA . SER A 1 84 ? -16.247 2.617 6.193 1.00 95.94 84 SER A CA 1
ATOM 662 C C . SER A 1 84 ? -17.590 2.865 6.887 1.00 95.94 84 SER A C 1
ATOM 664 O O . SER A 1 84 ? -17.928 2.165 7.835 1.00 95.94 84 SER A O 1
ATOM 666 N N . LYS A 1 85 ? -18.417 3.786 6.371 1.00 95.69 85 LYS A N 1
ATOM 667 C CA . LYS A 1 85 ? -19.755 4.090 6.917 1.00 95.69 85 LYS A CA 1
ATOM 668 C C . LYS A 1 85 ? -20.744 2.928 6.819 1.00 95.69 85 LYS A C 1
ATOM 670 O O . LYS A 1 85 ? -21.800 2.986 7.442 1.00 95.69 85 LYS A O 1
ATOM 675 N N . LYS A 1 86 ? -20.441 1.902 6.017 1.00 94.94 86 LYS A N 1
ATOM 676 C CA . LYS A 1 86 ? -21.266 0.693 5.898 1.00 94.94 86 LYS A CA 1
ATOM 677 C C . LYS A 1 86 ? -21.091 -0.262 7.085 1.00 94.94 86 LYS A C 1
ATOM 679 O O . LYS A 1 86 ? -21.923 -1.146 7.252 1.00 94.94 86 LYS A O 1
ATOM 684 N N . TYR A 1 87 ? -20.039 -0.088 7.884 1.00 95.31 87 TYR A N 1
ATOM 685 C CA . TYR A 1 87 ? -19.686 -0.987 8.978 1.00 95.31 87 TYR A CA 1
ATOM 686 C C . TYR A 1 87 ? -20.088 -0.364 10.313 1.00 95.31 87 TYR A C 1
ATOM 688 O O . TYR A 1 87 ? -19.686 0.755 10.642 1.00 95.31 87 TYR A O 1
ATOM 696 N N . ALA A 1 88 ? -20.907 -1.088 11.072 1.00 93.31 88 ALA A N 1
ATOM 697 C CA . ALA A 1 88 ? -21.306 -0.665 12.407 1.00 93.31 88 ALA A CA 1
ATOM 698 C C . ALA A 1 88 ? -20.090 -0.641 13.340 1.00 93.31 88 ALA A C 1
ATOM 700 O O . ALA A 1 88 ? -19.194 -1.476 13.224 1.00 93.31 88 ALA A O 1
ATOM 701 N N . ASP A 1 89 ? -20.062 0.330 14.254 1.00 91.44 89 ASP A N 1
ATOM 702 C CA . ASP A 1 89 ? -19.006 0.476 15.259 1.00 91.44 89 ASP A CA 1
ATOM 703 C C . ASP A 1 89 ? -17.589 0.499 14.662 1.00 91.44 89 ASP A C 1
ATOM 705 O O . ASP A 1 89 ? -16.636 0.084 15.319 1.00 91.44 89 ASP A O 1
ATOM 709 N N . PHE A 1 90 ? -17.436 0.977 13.415 1.00 95.06 90 PHE A N 1
ATOM 710 C CA . PHE A 1 90 ? -16.166 0.925 12.688 1.00 95.06 90 PHE A CA 1
ATOM 711 C C . PHE A 1 90 ? -15.020 1.471 13.538 1.00 95.06 90 PHE A C 1
ATOM 713 O O . PHE A 1 90 ? -14.011 0.794 13.697 1.00 95.06 90 PHE A O 1
ATOM 720 N N . ASP A 1 91 ? -15.192 2.637 14.165 1.00 91.69 91 ASP A N 1
ATOM 721 C CA . ASP A 1 91 ? -14.176 3.269 15.015 1.00 91.69 91 ASP A CA 1
ATOM 722 C C . ASP A 1 91 ? -13.821 2.439 16.259 1.00 91.69 91 ASP A C 1
ATOM 724 O O . ASP A 1 91 ? -12.688 2.492 16.732 1.00 91.69 91 ASP A O 1
ATOM 728 N N . ASP A 1 92 ? -14.732 1.596 16.740 1.00 93.25 92 ASP A N 1
ATOM 729 C CA . ASP A 1 92 ? -14.524 0.764 17.918 1.00 93.25 92 ASP A CA 1
ATOM 730 C C . ASP A 1 92 ? -13.912 -0.612 17.642 1.00 93.25 92 ASP A C 1
ATOM 732 O O . ASP A 1 92 ? -13.436 -1.261 18.583 1.00 93.25 92 ASP A O 1
ATOM 736 N N . GLN A 1 93 ? -13.849 -1.030 16.380 1.00 95.75 93 GLN A N 1
ATOM 737 C CA . GLN A 1 93 ? -13.244 -2.294 15.964 1.00 95.75 93 GLN A CA 1
ATOM 738 C C . GLN A 1 93 ? -11.765 -2.138 15.595 1.00 95.75 93 GLN A C 1
ATOM 740 O O . GLN A 1 93 ? -11.340 -1.100 15.085 1.00 95.75 93 GLN A O 1
ATOM 745 N N . TRP A 1 94 ? -10.970 -3.191 15.810 1.00 97.06 94 TRP A N 1
ATOM 746 C CA . TRP A 1 94 ? -9.603 -3.231 15.289 1.00 97.06 94 TRP A CA 1
ATOM 747 C C . TRP A 1 94 ? -9.600 -3.377 13.767 1.00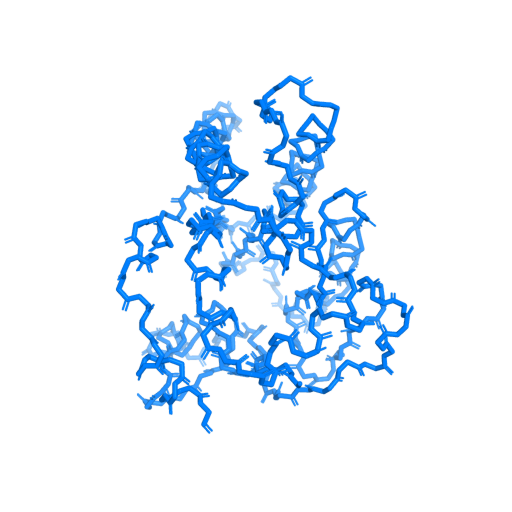 97.06 94 TRP A C 1
ATOM 749 O O . TRP A 1 94 ? -10.310 -4.210 13.209 1.00 97.06 94 TRP A O 1
ATOM 759 N N . LYS A 1 95 ? -8.762 -2.581 13.107 1.00 97.94 95 LYS A N 1
ATOM 760 C CA . LYS A 1 95 ? -8.599 -2.538 11.652 1.00 97.94 95 LYS A CA 1
ATOM 761 C C . LYS A 1 95 ? -7.179 -2.940 11.292 1.00 97.94 95 LYS A C 1
ATOM 763 O O . LYS A 1 95 ? -6.231 -2.566 11.985 1.00 97.94 95 LYS A O 1
ATOM 768 N N . VAL A 1 96 ? -7.031 -3.638 10.175 1.00 97.88 96 VAL A N 1
ATOM 769 C CA . VAL A 1 96 ? -5.737 -3.839 9.522 1.00 97.88 96 VAL A CA 1
ATOM 770 C C . VAL A 1 96 ? -5.799 -3.132 8.177 1.00 97.88 96 VAL A C 1
ATOM 772 O O . VAL A 1 96 ? -6.687 -3.419 7.379 1.00 97.88 96 VAL A O 1
ATOM 775 N N . LEU A 1 97 ? -4.887 -2.191 7.954 1.00 98.38 97 LEU A N 1
ATOM 776 C CA . LEU A 1 97 ? -4.747 -1.459 6.702 1.00 98.38 97 LEU A CA 1
ATOM 777 C C . LEU A 1 97 ? -3.403 -1.814 6.078 1.00 98.38 97 LEU A C 1
ATOM 779 O O . LEU A 1 97 ? -2.363 -1.634 6.706 1.00 98.38 97 LEU A O 1
ATOM 783 N N . THR A 1 98 ? -3.426 -2.296 4.844 1.00 98.00 98 THR A N 1
ATOM 784 C CA . THR A 1 98 ? -2.220 -2.577 4.067 1.00 98.00 98 THR A CA 1
ATOM 785 C C . THR A 1 98 ? -2.032 -1.467 3.046 1.00 98.00 98 THR A C 1
ATOM 787 O O . THR A 1 98 ? -2.951 -1.160 2.295 1.00 98.00 98 THR A O 1
ATOM 790 N N . VAL A 1 99 ? -0.849 -0.860 3.030 1.00 97.50 99 VAL A N 1
ATOM 791 C CA . VAL A 1 99 ? -0.452 0.168 2.066 1.00 97.50 99 VAL A CA 1
ATOM 792 C C . VAL A 1 99 ? 0.726 -0.380 1.274 1.00 97.50 99 VAL A C 1
ATOM 794 O O . VAL A 1 99 ? 1.803 -0.608 1.829 1.00 97.50 99 VAL A O 1
ATOM 797 N N . TRP A 1 100 ? 0.518 -0.604 -0.022 1.00 95.38 100 TRP A N 1
ATOM 798 C CA . TRP A 1 100 ? 1.556 -1.054 -0.946 1.00 95.38 100 TRP A CA 1
ATOM 799 C C . TRP A 1 100 ? 1.577 -0.157 -2.182 1.00 95.38 100 TRP A C 1
ATOM 801 O O . TRP A 1 100 ? 0.993 -0.467 -3.213 1.00 95.38 100 TRP A O 1
ATOM 811 N N . MET A 1 101 ? 2.243 0.986 -2.046 1.00 93.62 101 MET A N 1
ATOM 812 C CA . MET A 1 101 ? 2.249 2.054 -3.042 1.00 93.62 101 MET A CA 1
ATOM 813 C C . MET A 1 101 ? 3.701 2.388 -3.372 1.00 93.62 101 MET A C 1
ATOM 815 O O . MET A 1 101 ? 4.256 3.296 -2.781 1.00 93.62 101 MET A O 1
ATOM 819 N N . MET A 1 102 ? 4.378 1.581 -4.191 1.00 92.19 102 MET A N 1
ATOM 820 C CA . MET A 1 102 ? 5.784 1.827 -4.570 1.00 92.19 102 MET A CA 1
ATOM 821 C C . MET A 1 102 ? 6.088 1.392 -6.001 1.00 92.19 102 MET A C 1
ATOM 823 O O . MET A 1 102 ? 6.794 2.098 -6.707 1.00 92.19 102 MET A O 1
ATOM 827 N N . ALA A 1 103 ? 5.593 0.227 -6.434 1.00 91.25 103 ALA A N 1
ATOM 828 C CA . ALA A 1 103 ? 5.981 -0.346 -7.723 1.00 91.25 103 ALA A CA 1
ATOM 829 C C . ALA A 1 103 ? 5.674 0.598 -8.900 1.00 91.25 103 ALA A C 1
ATOM 831 O O . ALA A 1 103 ? 6.605 1.004 -9.581 1.00 91.25 103 ALA A O 1
ATOM 832 N N . ASN A 1 104 ? 4.414 1.014 -9.065 1.00 92.00 104 ASN A N 1
ATOM 833 C CA . ASN A 1 104 ? 3.990 1.897 -10.165 1.00 92.00 104 ASN A CA 1
ATOM 834 C C . ASN A 1 104 ? 4.477 3.347 -10.027 1.00 92.00 104 ASN A C 1
ATOM 836 O O . ASN A 1 104 ? 4.340 4.133 -10.959 1.00 92.00 104 ASN A O 1
ATOM 840 N N . ASP A 1 105 ? 4.942 3.743 -8.840 1.00 94.00 105 ASP A N 1
ATOM 841 C CA . ASP A 1 105 ? 5.605 5.032 -8.684 1.00 94.00 105 ASP A CA 1
ATOM 842 C C . ASP A 1 105 ? 7.020 4.921 -9.275 1.00 94.00 105 ASP A C 1
ATOM 844 O O . ASP A 1 105 ? 7.403 5.712 -10.126 1.00 94.00 105 ASP A O 1
ATOM 848 N N . PHE A 1 106 ? 7.800 3.919 -8.869 1.00 94.94 106 PHE A N 1
ATOM 849 C CA . PHE A 1 106 ? 9.246 3.896 -9.116 1.00 94.94 106 PHE A CA 1
ATOM 850 C C . PHE A 1 106 ? 9.701 2.977 -10.266 1.00 94.94 106 PHE A C 1
ATOM 852 O O . PHE A 1 106 ? 10.904 2.810 -10.464 1.00 94.94 106 PHE A O 1
ATOM 859 N N . ASP A 1 107 ? 8.791 2.378 -11.035 1.00 91.62 107 ASP A N 1
ATOM 860 C CA . ASP A 1 107 ? 9.106 1.476 -12.159 1.00 91.62 107 ASP A CA 1
ATOM 861 C C . ASP A 1 107 ? 9.870 2.141 -13.324 1.00 91.62 107 ASP A C 1
ATOM 863 O O . ASP A 1 107 ? 10.570 1.462 -14.082 1.00 91.62 107 ASP A O 1
ATOM 867 N N . GLY A 1 108 ? 9.792 3.468 -13.438 1.00 92.12 108 GLY A N 1
ATOM 868 C CA . GLY A 1 108 ? 10.556 4.290 -14.378 1.00 92.12 108 GLY A CA 1
ATOM 869 C C . GLY A 1 108 ? 11.865 4.871 -13.826 1.00 92.12 108 GLY A C 1
ATOM 870 O O . GLY A 1 108 ? 12.664 5.400 -14.599 1.00 92.12 108 GLY A O 1
ATOM 871 N N . ASP A 1 109 ? 12.127 4.778 -12.520 1.00 94.19 109 ASP A N 1
ATOM 872 C CA . ASP A 1 109 ? 13.262 5.448 -11.868 1.00 94.19 109 ASP A CA 1
ATOM 873 C C . ASP A 1 109 ? 14.554 4.615 -11.957 1.00 94.19 109 ASP A C 1
ATOM 875 O O . ASP A 1 109 ? 15.033 4.033 -10.980 1.00 94.19 109 ASP A O 1
ATOM 879 N N . CYS A 1 110 ? 15.148 4.557 -13.151 1.00 95.25 110 CYS A N 1
ATOM 880 C CA . CYS A 1 110 ? 16.335 3.735 -13.438 1.00 95.25 110 CYS A CA 1
ATOM 881 C C . CYS A 1 110 ? 17.471 4.448 -14.182 1.00 95.25 110 CYS A C 1
ATOM 883 O O . CYS A 1 110 ? 18.479 3.816 -14.508 1.00 95.25 110 CYS A O 1
ATOM 885 N N . ASP A 1 111 ? 17.353 5.754 -14.410 1.00 94.06 111 ASP A N 1
ATOM 886 C CA . ASP A 1 111 ? 18.405 6.551 -15.052 1.00 94.06 111 ASP A CA 1
ATOM 887 C C . ASP A 1 111 ? 19.382 7.184 -14.039 1.00 94.06 111 ASP A C 1
ATOM 889 O O . ASP A 1 111 ? 20.438 7.694 -14.418 1.00 94.06 111 ASP A O 1
ATOM 893 N N . GLY A 1 112 ? 19.077 7.118 -12.737 1.00 95.56 112 GLY A N 1
ATOM 894 C CA . GLY A 1 112 ? 19.923 7.653 -11.670 1.00 95.56 112 GLY A CA 1
ATOM 895 C C . GLY A 1 112 ? 19.376 7.401 -10.259 1.00 95.56 112 GLY A C 1
ATOM 896 O O . GLY A 1 112 ? 18.352 6.734 -10.113 1.00 95.56 112 GLY A O 1
ATOM 897 N N . PRO A 1 113 ? 20.056 7.910 -9.213 1.00 97.25 113 PRO A N 1
ATOM 898 C CA . PRO A 1 113 ? 19.633 7.751 -7.821 1.00 97.25 113 PRO A CA 1
ATOM 899 C C . PRO A 1 113 ? 18.282 8.421 -7.539 1.00 97.25 113 PRO A C 1
ATOM 901 O O . PRO A 1 113 ? 18.101 9.616 -7.781 1.00 97.25 113 PRO A O 1
ATOM 904 N N . VAL A 1 114 ? 17.337 7.654 -6.997 1.00 97.25 114 VAL A N 1
ATOM 905 C CA . VAL A 1 114 ? 15.954 8.106 -6.770 1.00 97.25 114 VAL A CA 1
ATOM 906 C C . VAL A 1 114 ? 15.821 9.152 -5.656 1.00 97.25 114 VAL A C 1
ATOM 908 O O . VAL A 1 114 ? 14.925 9.994 -5.705 1.00 97.25 114 VAL A O 1
ATOM 911 N N . GLU A 1 115 ? 16.720 9.160 -4.670 1.00 95.75 115 GLU A N 1
ATOM 912 C CA . GLU A 1 115 ? 16.630 10.016 -3.478 1.00 95.75 115 GLU A CA 1
ATOM 913 C C . GLU A 1 115 ? 16.740 11.520 -3.763 1.00 95.75 115 GLU A C 1
ATOM 915 O O . GLU A 1 115 ? 16.335 12.347 -2.944 1.00 95.75 115 GLU A O 1
ATOM 920 N N . GLU A 1 116 ? 17.274 11.889 -4.926 1.00 90.06 116 GLU A N 1
ATOM 921 C CA . GLU A 1 116 ? 17.428 13.285 -5.341 1.00 90.06 116 GLU A CA 1
ATOM 922 C C . GLU A 1 116 ? 16.237 13.783 -6.174 1.00 90.06 116 GLU A C 1
ATOM 924 O O . GLU A 1 116 ? 16.104 14.985 -6.427 1.00 90.06 116 GLU A O 1
ATOM 929 N N . THR A 1 117 ? 15.342 12.879 -6.574 1.00 94.69 117 THR A N 1
ATOM 930 C CA . THR A 1 117 ? 14.246 13.185 -7.493 1.00 94.69 117 THR A CA 1
ATOM 931 C C . THR A 1 117 ? 13.123 13.963 -6.805 1.00 94.69 117 THR A C 1
ATOM 933 O O . THR A 1 117 ? 12.825 13.797 -5.618 1.00 94.69 117 THR A O 1
ATOM 936 N N . ALA A 1 118 ? 12.453 14.832 -7.566 1.00 94.75 118 ALA A N 1
ATOM 937 C CA . ALA A 1 118 ? 11.196 15.436 -7.119 1.00 94.75 118 ALA A CA 1
ATOM 938 C C . ALA A 1 118 ? 10.101 14.371 -6.944 1.00 94.75 118 ALA A C 1
ATOM 940 O O . ALA A 1 118 ? 9.274 14.486 -6.045 1.00 94.75 118 ALA A O 1
ATOM 941 N N . HIS A 1 119 ? 10.155 13.328 -7.770 1.00 93.12 119 HIS A N 1
ATOM 942 C CA . HIS A 1 119 ? 9.232 12.204 -7.785 1.00 93.12 119 HIS A CA 1
ATOM 943 C C . HIS A 1 119 ? 9.182 11.473 -6.428 1.00 93.12 119 HIS A C 1
ATOM 945 O O . HIS A 1 119 ? 8.119 11.346 -5.819 1.00 93.12 119 HIS A O 1
ATOM 951 N N . TYR A 1 120 ? 10.344 11.134 -5.860 1.00 96.94 120 TYR A N 1
ATOM 952 C CA . TYR A 1 120 ? 10.435 10.578 -4.507 1.00 96.94 120 TYR A CA 1
ATOM 953 C C . TYR A 1 120 ? 9.872 11.515 -3.425 1.00 96.94 120 TYR A C 1
ATOM 955 O O . TYR A 1 120 ? 9.171 11.070 -2.517 1.00 96.94 120 TYR A O 1
ATOM 963 N N . LYS A 1 121 ? 10.150 12.822 -3.509 1.00 97.00 121 LYS A N 1
ATOM 964 C CA . LYS A 1 121 ? 9.666 13.796 -2.513 1.00 97.00 121 LYS A CA 1
ATOM 965 C C . LYS A 1 121 ? 8.143 13.925 -2.525 1.00 97.00 121 LYS A C 1
ATOM 967 O O . LYS A 1 121 ? 7.538 14.068 -1.465 1.00 97.00 121 LYS A O 1
ATOM 972 N N . VAL A 1 122 ? 7.529 13.873 -3.708 1.00 97.12 122 VAL A N 1
ATOM 973 C CA . VAL A 1 122 ? 6.067 13.859 -3.854 1.00 97.12 122 VAL A CA 1
ATOM 974 C C . VAL A 1 122 ? 5.496 12.588 -3.238 1.00 97.12 122 VAL A C 1
ATOM 976 O O . VAL A 1 122 ? 4.590 12.682 -2.411 1.00 97.12 122 VAL A O 1
ATOM 979 N N . TRP A 1 123 ? 6.070 11.428 -3.565 1.00 97.38 123 TRP A N 1
ATOM 980 C CA . TRP A 1 123 ? 5.671 10.149 -2.984 1.00 97.38 123 TRP A CA 1
ATOM 981 C C . TRP A 1 123 ? 5.705 10.172 -1.449 1.00 97.38 123 TRP A C 1
ATOM 983 O O . TRP A 1 123 ? 4.697 9.898 -0.799 1.00 97.38 123 TRP A O 1
ATOM 993 N N . GLU A 1 124 ? 6.836 10.574 -0.860 1.00 97.38 124 GLU A N 1
ATOM 994 C CA . GLU A 1 124 ? 7.019 10.616 0.595 1.00 97.38 124 GLU A CA 1
ATOM 995 C C . GLU A 1 124 ? 5.998 11.545 1.263 1.00 97.38 124 GLU A C 1
ATOM 997 O O . GLU A 1 124 ? 5.377 11.174 2.261 1.00 97.38 124 GLU A O 1
ATOM 1002 N N . SER A 1 125 ? 5.777 12.729 0.684 1.00 98.12 125 SER A N 1
ATOM 1003 C CA . SER A 1 125 ? 4.783 13.681 1.183 1.00 98.12 125 SER A CA 1
ATOM 1004 C C . SER A 1 125 ? 3.365 13.119 1.119 1.00 98.12 125 SER A C 1
ATOM 1006 O O . SER A 1 125 ? 2.587 13.341 2.044 1.00 98.12 125 SER A O 1
ATOM 1008 N N . LYS A 1 126 ? 3.009 12.415 0.040 1.00 98.25 126 LYS A N 1
ATOM 1009 C CA . LYS A 1 126 ? 1.662 11.868 -0.147 1.00 98.25 126 LYS A CA 1
ATOM 1010 C C . LYS A 1 126 ? 1.376 10.686 0.765 1.00 98.25 126 LYS A C 1
ATOM 1012 O O . LYS A 1 126 ? 0.284 10.600 1.322 1.00 98.25 126 LYS A O 1
ATOM 1017 N N . VAL A 1 127 ? 2.366 9.833 1.007 1.00 98.06 127 VAL A N 1
ATOM 1018 C CA . VAL A 1 127 ? 2.242 8.768 2.007 1.00 98.06 127 VAL A CA 1
ATOM 1019 C C . VAL A 1 127 ? 2.124 9.359 3.419 1.00 98.06 127 VAL A C 1
ATOM 1021 O O . VAL A 1 127 ? 1.278 8.908 4.191 1.00 98.06 127 VAL A O 1
ATOM 1024 N N . ASP A 1 128 ? 2.901 10.391 3.772 1.00 98.62 128 ASP A N 1
ATOM 1025 C CA . ASP A 1 128 ? 2.781 11.054 5.084 1.00 98.62 128 ASP A CA 1
ATOM 1026 C C . ASP A 1 128 ? 1.422 11.745 5.280 1.00 98.62 128 ASP A C 1
ATOM 1028 O O . ASP A 1 128 ? 0.817 11.634 6.352 1.00 98.62 128 ASP A O 1
ATOM 1032 N N . GLU A 1 129 ? 0.910 12.405 4.240 1.00 98.69 129 GLU A N 1
ATOM 1033 C CA . GLU A 1 129 ? -0.425 13.008 4.224 1.00 98.69 129 GLU A CA 1
ATOM 1034 C C . GLU A 1 129 ? -1.509 11.943 4.434 1.00 98.69 129 GLU A C 1
ATOM 1036 O O . GLU A 1 129 ? -2.348 12.080 5.329 1.00 98.69 129 GLU A O 1
ATOM 1041 N N . PHE A 1 130 ? -1.455 10.843 3.678 1.00 98.69 130 PHE A N 1
ATOM 1042 C CA . PHE A 1 130 ? -2.389 9.727 3.807 1.00 98.69 130 PHE A CA 1
ATOM 1043 C C . PHE A 1 130 ? -2.378 9.131 5.220 1.00 98.69 130 PHE A C 1
ATOM 1045 O O . PHE A 1 130 ? -3.429 8.998 5.852 1.00 98.69 130 PHE A O 1
ATOM 1052 N N . LEU A 1 131 ? -1.197 8.841 5.774 1.00 98.62 131 LEU A N 1
ATOM 1053 C CA . LEU A 1 131 ? -1.075 8.328 7.140 1.00 98.62 131 LEU A CA 1
ATOM 1054 C C . LEU A 1 131 ? -1.561 9.334 8.182 1.00 98.62 131 LEU A C 1
ATOM 1056 O O . LEU A 1 131 ? -2.199 8.944 9.161 1.00 98.62 131 LEU A O 1
ATOM 1060 N N . THR A 1 132 ? -1.314 10.627 7.983 1.00 98.62 132 THR A N 1
ATOM 1061 C CA . THR A 1 132 ? -1.857 11.675 8.854 1.00 98.62 132 THR A CA 1
ATOM 1062 C C . THR A 1 132 ? -3.379 11.662 8.821 1.00 98.62 132 THR A C 1
ATOM 1064 O O . THR A 1 132 ? -4.006 11.618 9.879 1.00 98.62 132 THR A O 1
ATOM 1067 N N . ASN A 1 133 ? -3.987 11.610 7.640 1.00 98.50 133 ASN A N 1
ATOM 1068 C CA . ASN A 1 133 ? -5.437 11.550 7.486 1.00 98.50 133 ASN A CA 1
ATOM 1069 C C . ASN A 1 133 ? -6.039 10.310 8.162 1.00 98.50 133 ASN A C 1
ATOM 1071 O O . ASN A 1 133 ? -6.974 10.434 8.955 1.00 98.50 133 ASN A O 1
ATOM 1075 N N . VAL A 1 134 ? -5.467 9.129 7.923 1.00 97.88 134 VAL A N 1
ATOM 1076 C CA . VAL A 1 134 ? -5.939 7.865 8.505 1.00 97.88 134 VAL A CA 1
ATOM 1077 C C . VAL A 1 134 ? -5.819 7.882 10.028 1.00 97.88 134 VAL A C 1
ATOM 1079 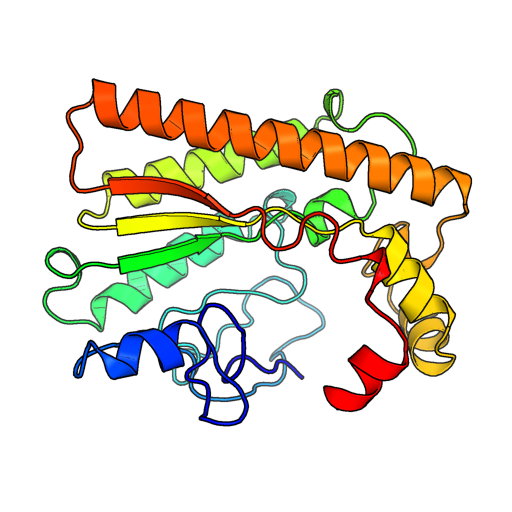O O . VAL A 1 134 ? -6.790 7.621 10.735 1.00 97.88 134 VAL A O 1
ATOM 1082 N N . THR A 1 135 ? -4.641 8.216 10.556 1.00 97.31 135 THR A N 1
ATOM 1083 C CA . THR A 1 135 ? -4.355 8.113 11.998 1.00 97.31 135 THR A CA 1
ATOM 1084 C C . THR A 1 135 ? -5.004 9.215 12.836 1.00 97.31 135 THR A C 1
ATOM 1086 O O . THR A 1 135 ? -5.166 9.044 14.047 1.00 97.31 135 THR A O 1
ATOM 1089 N N . THR A 1 136 ? -5.391 10.337 12.224 1.00 96.75 136 THR A N 1
ATOM 1090 C CA . THR A 1 136 ? -6.198 11.383 12.878 1.00 96.75 136 THR A CA 1
ATOM 1091 C C . THR A 1 136 ? -7.693 11.087 12.828 1.00 96.75 136 THR A C 1
ATOM 1093 O O . THR A 1 136 ? -8.412 11.489 13.740 1.00 96.75 136 THR A O 1
ATOM 1096 N N . SER A 1 137 ? -8.157 10.373 11.799 1.00 96.94 137 SER A N 1
ATOM 1097 C CA . SER A 1 137 ? -9.575 10.046 11.624 1.00 96.94 137 SER A CA 1
ATOM 1098 C C . SER A 1 137 ? -9.997 8.779 12.359 1.00 96.94 137 SER A C 1
ATOM 1100 O O . SER A 1 137 ? -11.130 8.705 12.821 1.00 96.94 137 SER A O 1
ATOM 1102 N N . TRP A 1 138 ? -9.113 7.784 12.462 1.00 96.69 138 TRP A N 1
ATOM 1103 C CA . TRP A 1 138 ? -9.444 6.470 13.007 1.00 96.69 138 TRP A CA 1
ATOM 1104 C C . TRP A 1 138 ? -8.559 6.075 14.192 1.00 96.69 138 TRP A C 1
ATOM 1106 O O . TRP A 1 138 ? -7.394 6.466 14.317 1.00 96.69 138 TRP A O 1
ATOM 1116 N N . SER A 1 139 ? -9.140 5.251 15.060 1.00 96.50 139 SER A N 1
ATOM 1117 C CA . SER A 1 139 ? -8.482 4.564 16.171 1.00 96.50 139 SER A CA 1
ATOM 1118 C C . SER A 1 139 ? -8.496 3.049 15.945 1.00 96.50 139 SER A C 1
ATOM 1120 O O . SER A 1 139 ? -9.146 2.549 15.016 1.00 96.50 139 SER A O 1
ATOM 1122 N N . LYS A 1 140 ? -7.762 2.318 16.795 1.00 97.94 140 LYS A N 1
ATOM 1123 C CA . LYS A 1 140 ? -7.660 0.847 16.773 1.00 97.94 140 LYS A CA 1
ATOM 1124 C C . LYS A 1 140 ? -7.262 0.345 15.383 1.00 97.94 140 LYS A C 1
ATOM 1126 O O . LYS A 1 140 ? -7.980 -0.429 14.756 1.00 97.94 140 LYS A O 1
ATOM 1131 N N . ILE A 1 141 ? -6.138 0.827 14.862 1.00 98.19 141 ILE A N 1
ATOM 1132 C CA . ILE A 1 141 ? -5.692 0.513 13.500 1.00 98.19 141 ILE A CA 1
ATOM 1133 C C . ILE A 1 141 ? -4.221 0.107 13.450 1.00 98.19 141 ILE A C 1
ATOM 1135 O O . ILE A 1 141 ? -3.341 0.766 14.004 1.00 98.19 141 ILE A O 1
ATOM 1139 N N . TYR A 1 142 ? -3.968 -1.000 12.761 1.00 98.25 142 TYR A N 1
ATOM 1140 C CA . TYR A 1 142 ? -2.645 -1.517 12.455 1.00 98.25 142 TYR A CA 1
ATOM 1141 C C . TYR A 1 142 ? -2.357 -1.305 10.969 1.00 98.25 142 TYR A C 1
ATOM 1143 O O . TYR A 1 142 ? -3.039 -1.874 10.118 1.00 98.25 142 TYR A O 1
ATOM 1151 N N . ILE A 1 143 ? -1.378 -0.460 10.662 1.00 98.62 143 ILE A N 1
ATOM 1152 C CA . ILE A 1 143 ? -1.034 -0.044 9.304 1.00 98.62 143 ILE A CA 1
ATOM 1153 C C . ILE A 1 143 ? 0.268 -0.731 8.887 1.00 98.62 143 ILE A C 1
ATOM 1155 O O . ILE A 1 143 ? 1.328 -0.470 9.461 1.00 98.62 143 ILE A O 1
ATOM 1159 N N . ASN A 1 144 ? 0.182 -1.577 7.866 1.00 98.12 144 ASN A N 1
ATOM 1160 C CA . ASN A 1 144 ? 1.308 -2.239 7.223 1.00 98.12 144 ASN A CA 1
ATOM 1161 C C . ASN A 1 144 ? 1.782 -1.429 6.019 1.00 98.12 144 ASN A C 1
ATOM 1163 O O . ASN A 1 144 ? 1.080 -1.358 5.015 1.00 98.12 144 ASN A O 1
ATOM 1167 N N . LEU A 1 145 ? 2.988 -0.872 6.094 1.00 98.06 145 LEU A N 1
ATOM 1168 C CA . LEU A 1 145 ? 3.692 -0.315 4.942 1.00 98.06 145 LEU A CA 1
ATOM 1169 C C . LEU A 1 145 ? 4.497 -1.435 4.284 1.00 98.06 145 LEU A C 1
ATOM 1171 O O . LEU A 1 145 ? 5.517 -1.879 4.818 1.00 98.06 145 LEU A O 1
ATOM 1175 N N . VAL A 1 146 ? 4.004 -1.942 3.160 1.00 96.69 146 VAL A N 1
ATOM 1176 C CA . VAL A 1 146 ? 4.590 -3.094 2.472 1.00 96.69 146 VAL A CA 1
ATOM 1177 C C . VAL A 1 146 ? 5.765 -2.638 1.623 1.00 96.69 146 VAL A C 1
ATOM 1179 O O . VAL A 1 146 ? 5.624 -1.776 0.757 1.00 96.69 146 VAL A O 1
ATOM 1182 N N . SER A 1 147 ? 6.939 -3.210 1.881 1.00 95.38 147 SER A N 1
ATOM 1183 C CA . SER A 1 147 ? 8.117 -3.009 1.033 1.00 95.38 147 SER A CA 1
ATOM 1184 C C . SER A 1 147 ? 7.901 -3.634 -0.339 1.00 95.38 147 SER A C 1
ATOM 1186 O O . SER A 1 147 ? 7.123 -4.577 -0.485 1.00 95.38 147 SER A O 1
ATOM 1188 N N . THR A 1 148 ? 8.621 -3.160 -1.348 1.00 93.00 148 THR A N 1
ATOM 1189 C CA . THR A 1 148 ? 8.517 -3.709 -2.701 1.00 93.00 148 THR A CA 1
ATOM 1190 C C . THR A 1 148 ? 9.660 -4.671 -3.020 1.00 93.00 148 THR A C 1
ATOM 1192 O O . THR A 1 148 ? 10.754 -4.583 -2.464 1.00 93.00 148 THR A O 1
ATOM 1195 N N . LEU A 1 149 ? 9.395 -5.634 -3.897 1.00 92.31 149 LEU A N 1
ATOM 1196 C CA . LEU A 1 149 ? 10.414 -6.537 -4.424 1.00 92.31 149 LEU A CA 1
ATOM 1197 C C . LEU A 1 149 ? 11.300 -5.833 -5.460 1.00 92.31 149 LEU A C 1
ATOM 1199 O O . LEU A 1 149 ? 10.885 -4.852 -6.072 1.00 92.31 149 LEU A O 1
ATOM 1203 N N . ASP A 1 150 ? 12.465 -6.414 -5.734 1.00 92.81 150 ASP A N 1
ATOM 1204 C CA . ASP A 1 150 ? 13.328 -6.013 -6.848 1.00 92.81 150 ASP A CA 1
ATOM 1205 C C . ASP A 1 150 ? 12.577 -6.151 -8.178 1.00 92.81 150 ASP A C 1
ATOM 1207 O O . ASP A 1 150 ? 12.278 -7.266 -8.639 1.00 92.81 150 ASP A O 1
ATOM 1211 N N . LEU A 1 151 ? 12.265 -5.012 -8.793 1.00 91.94 151 LEU A N 1
ATOM 1212 C CA . LEU A 1 151 ? 11.448 -4.929 -10.001 1.00 91.94 151 LEU A CA 1
ATOM 1213 C C . LEU A 1 151 ? 12.172 -5.511 -11.228 1.00 91.94 151 LEU A C 1
ATOM 1215 O O . LEU A 1 151 ? 11.516 -5.976 -12.165 1.00 91.94 151 LEU A O 1
ATOM 1219 N N . SER A 1 152 ? 13.505 -5.641 -11.190 1.00 92.50 152 SER A N 1
ATOM 1220 C CA . SER A 1 152 ? 14.261 -6.370 -12.218 1.00 92.50 152 SER A CA 1
ATOM 1221 C C . SER A 1 152 ? 13.839 -7.838 -12.354 1.00 92.50 152 SER A C 1
ATOM 1223 O O . SER A 1 152 ? 13.932 -8.432 -13.435 1.00 92.50 152 SER A O 1
ATOM 1225 N N . ASN A 1 153 ? 13.322 -8.451 -11.283 1.00 90.88 153 ASN A N 1
ATOM 1226 C CA . ASN A 1 153 ? 12.818 -9.819 -11.345 1.00 90.88 153 ASN A CA 1
ATOM 1227 C C . ASN A 1 153 ? 11.500 -9.907 -12.111 1.00 90.88 153 ASN A C 1
ATOM 1229 O O . ASN A 1 153 ? 11.286 -10.898 -12.813 1.00 90.88 153 ASN A O 1
ATOM 1233 N N . ILE A 1 154 ? 10.660 -8.872 -12.032 1.00 89.25 154 ILE A N 1
ATOM 1234 C CA . ILE A 1 154 ? 9.455 -8.760 -12.857 1.00 89.25 154 ILE A CA 1
ATOM 1235 C C . ILE A 1 154 ? 9.855 -8.613 -14.325 1.00 89.25 154 ILE A C 1
ATOM 1237 O O . ILE A 1 154 ? 9.426 -9.435 -15.138 1.00 89.25 154 ILE A O 1
ATOM 1241 N N . HIS A 1 155 ? 10.786 -7.699 -14.633 1.00 90.25 155 HIS A N 1
ATOM 1242 C CA . HIS A 1 155 ? 11.356 -7.541 -15.977 1.00 90.25 155 HIS A CA 1
ATOM 1243 C C . HIS A 1 155 ? 11.841 -8.886 -16.537 1.00 90.25 155 HIS A C 1
ATOM 1245 O O . HIS A 1 155 ? 11.420 -9.323 -17.609 1.00 90.25 155 HIS A O 1
ATOM 1251 N N . ARG A 1 156 ? 12.669 -9.622 -15.783 1.00 90.00 156 ARG A N 1
ATOM 1252 C CA . ARG A 1 156 ? 13.189 -10.934 -16.202 1.00 90.00 156 ARG A CA 1
ATOM 1253 C C . ARG A 1 156 ? 12.073 -11.916 -16.564 1.00 90.00 156 ARG A C 1
ATOM 1255 O O . ARG A 1 156 ? 12.190 -12.641 -17.555 1.00 90.00 156 ARG A O 1
ATOM 1262 N N . ILE A 1 157 ? 11.015 -11.996 -15.757 1.00 87.25 157 ILE A N 1
ATOM 1263 C CA . ILE A 1 157 ? 9.923 -12.947 -15.995 1.00 87.25 157 ILE A CA 1
ATOM 1264 C C . ILE A 1 157 ? 9.087 -12.516 -17.198 1.00 87.25 157 ILE A C 1
ATOM 1266 O O . ILE A 1 157 ? 8.805 -13.347 -18.066 1.00 87.25 157 ILE A O 1
ATOM 1270 N N . GLN A 1 158 ? 8.752 -11.235 -17.292 1.00 86.94 158 GLN A N 1
ATOM 1271 C CA . GLN A 1 158 ? 8.018 -10.655 -18.408 1.00 86.94 158 GLN A CA 1
ATOM 1272 C C . GLN A 1 158 ? 8.739 -10.880 -19.740 1.00 86.94 158 GLN A C 1
ATOM 1274 O O . GLN A 1 158 ? 8.144 -11.396 -20.687 1.00 86.94 158 GLN A O 1
ATOM 1279 N N . GLN A 1 159 ? 10.047 -10.606 -19.798 1.00 87.25 159 GLN A N 1
ATOM 1280 C CA . GLN A 1 159 ? 10.855 -10.823 -21.001 1.00 87.25 159 GLN A CA 1
ATOM 1281 C C . GLN A 1 159 ? 10.989 -12.310 -21.373 1.00 87.25 159 GLN A C 1
ATOM 1283 O O . GLN A 1 159 ? 11.235 -12.632 -22.538 1.00 87.25 159 GLN A O 1
ATOM 1288 N N . SER A 1 160 ? 10.783 -13.231 -20.420 1.00 87.06 160 SER A N 1
ATOM 1289 C CA . SER A 1 160 ? 10.789 -14.681 -20.674 1.00 87.06 160 SER A CA 1
ATOM 1290 C C . SER A 1 160 ? 9.506 -15.206 -21.335 1.00 87.06 160 SER A C 1
ATOM 1292 O O . SER A 1 160 ? 9.473 -16.349 -21.798 1.00 87.06 160 SER A O 1
ATOM 1294 N N . LYS A 1 161 ? 8.437 -14.400 -21.389 1.00 85.50 161 LYS A N 1
ATOM 1295 C CA . LYS A 1 161 ? 7.127 -14.783 -21.931 1.00 85.50 161 LYS A CA 1
ATOM 1296 C C . LYS A 1 161 ? 6.807 -13.952 -23.170 1.00 85.50 161 LYS A C 1
ATOM 1298 O O . LYS A 1 161 ? 6.575 -12.753 -23.083 1.00 85.50 161 LYS A O 1
ATOM 1303 N N . ALA A 1 162 ? 6.726 -14.607 -24.331 1.00 85.25 162 ALA A N 1
ATOM 1304 C CA . ALA A 1 162 ? 6.468 -13.930 -25.607 1.00 85.25 162 ALA A CA 1
ATOM 1305 C C . ALA A 1 162 ? 5.169 -13.101 -25.607 1.00 85.25 162 ALA A C 1
ATOM 1307 O O . ALA A 1 162 ? 5.157 -12.005 -26.159 1.00 85.25 162 ALA A O 1
ATOM 1308 N N . GLY A 1 163 ? 4.109 -13.600 -24.956 1.00 84.19 163 GLY A N 1
ATOM 1309 C CA . GLY A 1 163 ? 2.842 -12.876 -24.805 1.00 84.19 163 GLY A CA 1
ATOM 1310 C C . GLY A 1 163 ? 3.004 -11.574 -24.022 1.00 84.19 163 GLY A C 1
ATOM 1311 O O . GLY A 1 163 ? 2.666 -10.516 -24.538 1.00 84.19 163 GLY A O 1
ATOM 1312 N N . CYS A 1 164 ? 3.609 -11.630 -22.832 1.00 83.44 164 CYS A N 1
ATOM 1313 C CA . CYS A 1 164 ? 3.877 -10.439 -22.021 1.00 83.44 164 CYS A CA 1
ATOM 1314 C C . CYS A 1 164 ? 4.778 -9.449 -22.771 1.00 83.44 164 CYS A C 1
ATOM 1316 O O . CYS A 1 164 ? 4.454 -8.272 -22.870 1.00 83.44 164 CYS A O 1
ATOM 1318 N N . LYS A 1 165 ? 5.857 -9.929 -23.400 1.00 82.88 165 LYS A N 1
ATOM 1319 C CA . LYS A 1 165 ? 6.750 -9.084 -24.205 1.00 82.88 165 LYS A CA 1
ATOM 1320 C C . LYS A 1 165 ? 6.039 -8.376 -25.363 1.00 82.88 165 LYS A C 1
ATOM 1322 O O . LYS A 1 165 ? 6.462 -7.294 -25.755 1.00 82.88 165 LYS A O 1
ATOM 1327 N N . LEU A 1 166 ? 5.015 -8.990 -25.957 1.00 85.12 166 LEU A N 1
ATOM 1328 C CA . LEU A 1 166 ? 4.223 -8.354 -27.008 1.00 85.12 166 LEU A CA 1
ATOM 1329 C C . LEU A 1 166 ? 3.263 -7.311 -26.427 1.00 85.12 166 LEU A C 1
ATOM 1331 O O . LEU A 1 166 ? 3.181 -6.219 -26.971 1.00 85.12 166 LEU A O 1
ATOM 1335 N N . VAL A 1 167 ? 2.579 -7.630 -25.325 1.00 83.00 167 VAL A N 1
ATOM 1336 C CA . VAL A 1 167 ? 1.633 -6.717 -24.662 1.00 83.00 167 VAL A CA 1
ATOM 1337 C C . VAL A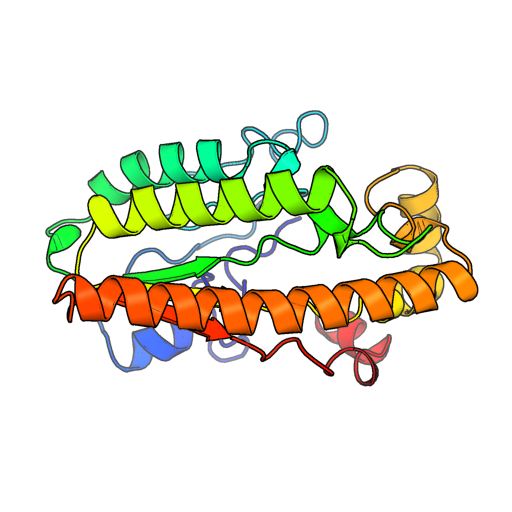 1 167 ? 2.340 -5.453 -24.174 1.00 83.00 167 VAL A C 1
ATOM 1339 O O . VAL A 1 167 ? 1.947 -4.363 -24.567 1.00 83.00 167 VAL A O 1
ATOM 1342 N N . HIS A 1 168 ? 3.453 -5.586 -23.456 1.00 81.75 168 HIS A N 1
ATOM 1343 C CA . HIS A 1 168 ? 4.232 -4.450 -22.937 1.00 81.75 168 HIS A CA 1
ATOM 1344 C C . HIS A 1 168 ? 5.022 -3.677 -24.009 1.00 81.75 168 HIS A C 1
ATOM 1346 O O . HIS A 1 168 ? 5.691 -2.695 -23.724 1.00 81.75 168 HIS A O 1
ATOM 1352 N N . LYS A 1 169 ? 4.981 -4.113 -25.276 1.00 77.31 169 LYS A N 1
ATOM 1353 C CA . LYS A 1 169 ? 5.404 -3.273 -26.411 1.00 77.31 169 LYS A CA 1
ATOM 1354 C C . LYS A 1 169 ? 4.277 -2.395 -26.945 1.00 77.31 169 LYS A C 1
ATOM 1356 O O . LYS A 1 169 ? 4.549 -1.443 -27.668 1.00 77.31 169 LYS A O 1
ATOM 1361 N N . LEU A 1 170 ? 3.034 -2.791 -26.694 1.00 75.81 170 LEU A N 1
ATOM 1362 C CA . LEU A 1 170 ? 1.828 -2.117 -27.164 1.00 75.81 170 LEU A CA 1
ATOM 1363 C C . LEU A 1 170 ? 1.246 -1.192 -26.091 1.00 75.81 170 LEU A C 1
ATOM 1365 O O . LEU A 1 170 ? 0.511 -0.272 -26.434 1.00 75.81 170 LEU A O 1
ATOM 1369 N N . ILE A 1 171 ? 1.572 -1.451 -24.825 1.00 71.25 171 ILE A N 1
ATOM 1370 C CA . ILE A 1 171 ? 1.103 -0.723 -23.653 1.00 71.25 171 ILE A CA 1
ATOM 1371 C C . ILE A 1 171 ? 2.344 -0.289 -22.865 1.00 71.25 171 ILE A C 1
ATOM 1373 O O . ILE A 1 171 ? 3.148 -1.142 -22.496 1.00 71.25 171 ILE A O 1
ATOM 1377 N N . ASP A 1 172 ? 2.522 1.022 -22.689 1.00 68.69 172 ASP A N 1
ATOM 1378 C CA . ASP A 1 172 ? 3.628 1.621 -21.929 1.00 68.69 172 ASP A CA 1
ATOM 1379 C C . ASP A 1 172 ? 3.185 1.799 -20.473 1.00 68.69 172 ASP A C 1
ATOM 1381 O O . ASP A 1 172 ? 2.655 2.842 -20.089 1.00 68.69 172 ASP A O 1
ATOM 1385 N N . GLU A 1 173 ? 3.278 0.712 -19.708 1.00 71.31 173 GLU A N 1
ATOM 1386 C CA . GLU A 1 173 ? 2.683 0.607 -18.371 1.00 71.31 173 GLU A CA 1
ATOM 1387 C C . GLU A 1 173 ? 3.722 0.480 -17.254 1.00 71.31 173 GLU A C 1
ATOM 1389 O O . GLU A 1 173 ? 3.426 0.889 -16.137 1.00 71.31 173 GLU A O 1
ATOM 1394 N N . GLY A 1 174 ? 4.912 -0.064 -17.536 1.00 76.44 174 GLY A N 1
ATOM 1395 C CA . GLY A 1 174 ? 5.897 -0.442 -16.515 1.00 76.44 174 GLY A CA 1
ATOM 1396 C C . GLY A 1 174 ? 7.234 0.293 -16.584 1.00 76.44 174 GLY A C 1
ATOM 1397 O O . GLY A 1 174 ? 8.229 -0.213 -16.060 1.00 76.44 174 GLY A O 1
ATOM 1398 N N . GLY A 1 175 ? 7.321 1.426 -17.288 1.00 86.56 175 GLY A N 1
ATOM 1399 C CA . GLY A 1 175 ? 8.567 2.184 -17.417 1.00 86.56 175 GLY A CA 1
ATOM 1400 C C . GLY A 1 175 ? 9.732 1.295 -17.867 1.00 86.56 175 GLY A C 1
ATOM 1401 O O . GLY A 1 175 ? 9.614 0.480 -18.786 1.00 86.56 175 GLY A O 1
ATOM 1402 N N . CYS A 1 176 ? 10.881 1.365 -17.194 1.00 91.44 176 CYS A N 1
ATOM 1403 C CA . CYS A 1 176 ? 12.014 0.535 -17.601 1.00 91.44 176 CYS A CA 1
ATOM 1404 C C . CYS A 1 176 ? 11.896 -0.945 -17.226 1.00 91.44 176 CYS A C 1
ATOM 1406 O O . CYS A 1 176 ? 12.702 -1.739 -17.718 1.00 91.44 176 CYS A O 1
ATOM 1408 N N . ILE A 1 177 ? 10.882 -1.371 -16.468 1.00 91.00 177 ILE A N 1
ATOM 1409 C CA . ILE A 1 177 ? 10.549 -2.800 -16.355 1.00 91.00 177 ILE A CA 1
ATOM 1410 C C . ILE A 1 177 ? 10.184 -3.368 -17.735 1.00 91.00 177 ILE A C 1
ATOM 1412 O O . ILE A 1 177 ? 10.524 -4.515 -18.037 1.00 91.00 177 ILE A O 1
ATOM 1416 N N . ASP A 1 178 ? 9.596 -2.569 -18.627 1.00 89.06 178 ASP A N 1
ATOM 1417 C CA . ASP A 1 178 ? 9.128 -3.051 -19.928 1.00 89.06 178 ASP A CA 1
ATOM 1418 C C . ASP A 1 178 ? 10.240 -3.124 -20.983 1.00 89.06 178 ASP A C 1
ATOM 1420 O O . ASP A 1 178 ? 10.294 -4.071 -21.783 1.00 89.06 178 ASP A O 1
ATOM 1424 N N . TYR A 1 179 ? 11.164 -2.161 -20.967 1.00 86.44 179 TYR A N 1
ATOM 1425 C CA . TYR A 1 179 ? 12.150 -1.967 -22.040 1.00 86.44 179 TYR A CA 1
ATOM 1426 C C . TYR A 1 179 ? 13.591 -1.715 -21.573 1.00 86.44 179 TYR A C 1
ATOM 1428 O O . TYR A 1 179 ? 14.486 -1.583 -22.413 1.00 86.44 179 TYR A O 1
ATOM 1436 N N . GLY A 1 180 ? 13.840 -1.651 -20.266 1.00 89.88 180 GLY A N 1
ATOM 1437 C CA . GLY A 1 180 ? 15.143 -1.306 -19.710 1.00 89.88 180 GLY A CA 1
ATOM 1438 C C . GLY A 1 180 ? 16.234 -2.336 -20.004 1.00 89.88 180 GLY A C 1
ATOM 1439 O O . GLY A 1 180 ? 15.983 -3.528 -20.188 1.00 89.88 180 GLY A O 1
ATOM 1440 N N . ASN A 1 181 ? 17.481 -1.867 -20.050 1.00 93.75 181 ASN A N 1
ATOM 1441 C CA . ASN A 1 181 ? 18.660 -2.726 -20.196 1.00 93.75 181 ASN A CA 1
ATOM 1442 C C . ASN A 1 181 ? 19.229 -3.172 -18.831 1.00 93.75 181 ASN A C 1
ATOM 1444 O O . ASN A 1 181 ? 18.763 -2.755 -17.774 1.00 93.75 181 ASN A O 1
ATOM 1448 N N . SER A 1 182 ? 20.281 -3.999 -18.838 1.00 94.88 182 SER A N 1
ATOM 1449 C CA . SER A 1 182 ? 20.892 -4.520 -17.605 1.00 94.88 182 SER A CA 1
ATOM 1450 C C . SER A 1 182 ? 21.402 -3.437 -16.650 1.00 94.88 182 SER A C 1
ATOM 1452 O O . SER A 1 182 ? 21.328 -3.621 -15.440 1.00 94.88 182 SER A O 1
ATOM 1454 N N . THR A 1 183 ? 21.918 -2.322 -17.171 1.00 96.81 183 THR A N 1
ATOM 1455 C CA . THR A 1 183 ? 22.397 -1.198 -16.354 1.00 96.81 183 THR A CA 1
ATOM 1456 C C . THR A 1 183 ? 21.227 -0.484 -15.685 1.00 96.81 183 THR A C 1
ATOM 1458 O O . THR A 1 183 ? 21.284 -0.214 -14.489 1.00 96.81 183 THR A O 1
ATOM 1461 N N . GLN A 1 184 ? 20.141 -0.247 -16.425 1.00 96.69 184 GLN A N 1
ATOM 1462 C CA . GLN A 1 184 ? 18.914 0.333 -15.872 1.00 96.69 184 GLN A CA 1
ATOM 1463 C C . GLN A 1 184 ? 18.290 -0.583 -14.812 1.00 96.69 184 GLN A C 1
ATOM 1465 O O . GLN A 1 184 ? 17.899 -0.105 -13.757 1.00 96.69 184 GLN A O 1
ATOM 1470 N N . MET A 1 185 ? 18.279 -1.903 -15.020 1.00 95.81 185 MET A N 1
ATOM 1471 C CA . MET A 1 185 ? 17.784 -2.852 -14.012 1.00 95.81 185 MET A CA 1
ATOM 1472 C C . MET A 1 185 ? 18.625 -2.862 -12.730 1.00 95.81 185 MET A C 1
ATOM 1474 O O . MET A 1 185 ? 18.067 -2.941 -11.642 1.00 95.81 185 MET A O 1
ATOM 1478 N N . GLN A 1 186 ? 19.951 -2.717 -12.830 1.00 95.81 186 GLN A N 1
ATOM 1479 C CA . GLN A 1 186 ? 20.810 -2.574 -11.646 1.00 95.81 186 GLN A CA 1
ATOM 1480 C C . GLN A 1 186 ? 20.540 -1.270 -10.889 1.00 95.81 186 GLN A C 1
ATOM 1482 O O . GLN A 1 186 ? 20.543 -1.265 -9.658 1.00 95.81 186 GLN A O 1
ATOM 1487 N N . MET A 1 187 ? 20.305 -0.168 -11.609 1.00 97.31 187 MET A N 1
ATOM 1488 C CA . MET A 1 187 ? 19.933 1.105 -10.990 1.00 97.31 187 MET A CA 1
ATOM 1489 C C . MET A 1 187 ? 18.556 1.021 -10.324 1.00 97.31 187 MET A C 1
ATOM 1491 O O . MET A 1 187 ? 18.403 1.474 -9.192 1.00 97.31 187 MET A O 1
ATOM 1495 N N . LEU A 1 188 ? 17.587 0.386 -10.989 1.00 96.00 188 LEU A N 1
ATOM 1496 C CA . LEU A 1 188 ? 16.248 0.166 -10.455 1.00 96.00 188 LEU A CA 1
ATOM 1497 C C . LEU A 1 188 ? 16.304 -0.627 -9.146 1.00 96.00 188 LEU A C 1
ATOM 1499 O O . LEU A 1 188 ? 15.785 -0.165 -8.137 1.00 96.00 188 LEU A O 1
ATOM 1503 N N . ASP A 1 189 ? 17.012 -1.758 -9.110 1.00 94.94 189 ASP A N 1
ATOM 1504 C CA . ASP A 1 189 ? 17.156 -2.555 -7.883 1.00 94.94 189 ASP A CA 1
ATOM 1505 C C . ASP A 1 189 ? 17.856 -1.769 -6.767 1.00 94.94 189 ASP A C 1
ATOM 1507 O O . ASP A 1 189 ? 17.422 -1.783 -5.613 1.00 94.94 189 ASP A O 1
ATOM 1511 N N . ARG A 1 190 ? 18.902 -1.000 -7.102 1.00 96.62 190 ARG A N 1
ATOM 1512 C CA . ARG A 1 190 ? 19.558 -0.101 -6.143 1.00 96.62 190 ARG A CA 1
ATOM 1513 C C . ARG A 1 190 ? 18.564 0.898 -5.549 1.00 96.62 190 ARG A C 1
ATOM 1515 O O . ARG A 1 190 ? 18.585 1.125 -4.337 1.00 96.62 190 ARG A O 1
ATOM 1522 N N . ASN A 1 191 ? 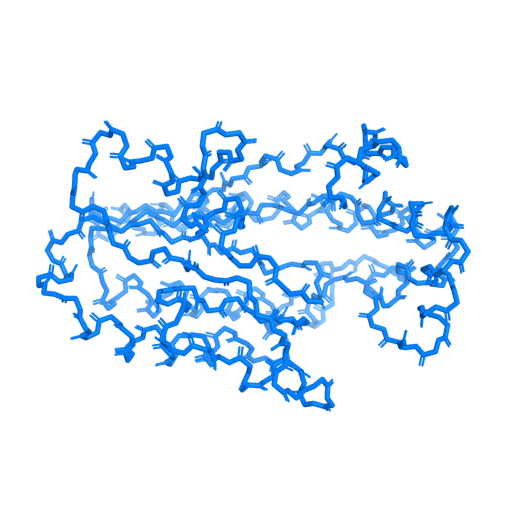17.722 1.502 -6.383 1.00 97.38 191 ASN A N 1
ATOM 1523 C CA . ASN A 1 191 ? 16.716 2.469 -5.955 1.00 97.38 191 ASN A CA 1
ATOM 1524 C C . ASN A 1 191 ? 15.648 1.808 -5.087 1.00 97.38 191 ASN A C 1
ATOM 1526 O O . ASN A 1 191 ? 15.337 2.329 -4.021 1.00 97.38 191 ASN A O 1
ATOM 1530 N N . ILE A 1 192 ? 15.173 0.623 -5.460 1.00 96.06 192 ILE A N 1
ATOM 1531 C CA . ILE A 1 192 ? 14.214 -0.159 -4.675 1.00 96.06 192 ILE A CA 1
ATOM 1532 C C . ILE A 1 192 ? 14.771 -0.513 -3.292 1.00 96.06 192 ILE A C 1
ATOM 1534 O O . ILE A 1 192 ? 14.088 -0.322 -2.286 1.00 96.06 192 ILE A O 1
ATOM 1538 N N . HIS A 1 193 ? 16.027 -0.952 -3.193 1.00 96.25 193 HIS A N 1
ATOM 1539 C CA . HIS A 1 193 ? 16.659 -1.216 -1.898 1.00 96.25 193 HIS A CA 1
ATOM 1540 C C . HIS A 1 193 ? 16.782 0.040 -1.031 1.00 96.25 193 HIS A C 1
ATOM 1542 O O . HIS A 1 193 ? 16.546 -0.015 0.184 1.00 96.25 193 HIS A O 1
ATOM 1548 N N . TRP A 1 194 ? 17.135 1.176 -1.639 1.00 97.69 194 TRP A N 1
ATOM 1549 C CA . TRP A 1 194 ? 17.180 2.453 -0.934 1.00 97.69 194 TRP A CA 1
ATOM 1550 C C . TRP A 1 194 ? 15.787 2.857 -0.433 1.00 97.69 194 TRP A C 1
ATOM 1552 O O . TRP A 1 194 ? 15.631 3.163 0.749 1.00 97.69 194 TRP A O 1
ATOM 1562 N N . LEU A 1 195 ? 14.768 2.771 -1.291 1.00 97.38 195 LEU A N 1
ATOM 1563 C CA . LEU A 1 195 ? 13.382 3.103 -0.968 1.00 97.38 195 LEU A CA 1
ATOM 1564 C C . LEU A 1 195 ? 12.823 2.204 0.140 1.00 97.38 195 LEU A C 1
ATOM 1566 O O . LEU A 1 195 ? 12.231 2.711 1.089 1.00 97.38 195 LEU A O 1
ATOM 1570 N N . ASN A 1 196 ? 13.065 0.892 0.086 1.00 97.19 196 ASN A N 1
ATOM 1571 C CA . ASN A 1 196 ? 12.670 -0.030 1.152 1.00 97.19 196 ASN A CA 1
ATOM 1572 C C . ASN A 1 196 ? 13.339 0.359 2.475 1.00 97.19 196 ASN A C 1
ATOM 1574 O O . ASN A 1 196 ? 12.657 0.547 3.482 1.00 97.19 196 ASN A O 1
ATOM 1578 N N . THR A 1 197 ? 14.660 0.579 2.474 1.00 97.38 197 THR A N 1
ATOM 1579 C CA . THR A 1 197 ? 15.402 1.037 3.666 1.00 97.38 197 THR A CA 1
ATOM 1580 C C . THR A 1 197 ? 14.810 2.331 4.227 1.00 97.38 197 THR A C 1
ATOM 1582 O O . THR A 1 197 ? 14.620 2.483 5.439 1.00 97.38 197 THR A O 1
ATOM 1585 N N . ARG A 1 198 ? 14.469 3.268 3.343 1.00 97.06 198 ARG A N 1
ATOM 1586 C CA . ARG A 1 198 ? 13.843 4.532 3.705 1.00 97.06 198 ARG A CA 1
ATOM 1587 C C . ARG A 1 198 ? 12.436 4.342 4.272 1.00 97.06 198 ARG A C 1
ATOM 1589 O O . ARG A 1 198 ? 12.123 5.011 5.259 1.00 97.06 198 ARG A O 1
ATOM 1596 N N . GLN A 1 199 ? 11.634 3.426 3.729 1.00 97.56 199 GLN A N 1
ATOM 1597 C CA . GLN A 1 199 ? 10.300 3.080 4.226 1.00 97.56 199 GLN A CA 1
ATOM 1598 C C . GLN A 1 199 ? 10.355 2.443 5.620 1.00 97.56 199 GLN A C 1
ATOM 1600 O O . GLN A 1 199 ? 9.561 2.805 6.488 1.00 97.56 199 GLN A O 1
ATOM 1605 N N . HIS A 1 200 ? 11.335 1.573 5.893 1.00 98.06 200 HIS A N 1
ATOM 1606 C CA . HIS A 1 200 ? 11.587 1.061 7.249 1.00 98.06 200 HIS A CA 1
ATOM 1607 C C . HIS A 1 200 ? 11.828 2.195 8.238 1.00 98.06 200 HIS A C 1
ATOM 1609 O O . HIS A 1 200 ? 11.204 2.254 9.300 1.00 98.06 200 HIS A O 1
ATOM 1615 N N . LYS A 1 201 ? 12.702 3.137 7.871 1.00 98.25 201 LYS A N 1
ATOM 1616 C CA . LYS A 1 201 ? 12.974 4.312 8.700 1.00 98.25 201 LYS A CA 1
ATOM 1617 C C . LYS A 1 201 ? 11.740 5.205 8.851 1.00 98.25 201 LYS A C 1
ATOM 1619 O O . LYS A 1 201 ? 11.487 5.712 9.937 1.00 98.25 201 LYS A O 1
ATOM 1624 N N . PHE A 1 202 ? 10.951 5.362 7.792 1.00 98.00 202 PHE A N 1
ATOM 1625 C CA . PHE A 1 202 ? 9.713 6.138 7.798 1.00 98.00 202 PHE A CA 1
ATOM 1626 C C . PHE A 1 202 ? 8.676 5.544 8.762 1.00 98.00 202 PHE A C 1
ATOM 1628 O O . PHE A 1 202 ? 8.109 6.269 9.576 1.00 98.00 202 PHE A O 1
ATOM 1635 N N . ALA A 1 203 ? 8.502 4.219 8.763 1.00 98.38 203 ALA A N 1
ATOM 1636 C CA . ALA A 1 203 ? 7.649 3.533 9.731 1.00 98.38 203 ALA A CA 1
ATOM 1637 C C . ALA A 1 203 ? 8.137 3.739 11.179 1.00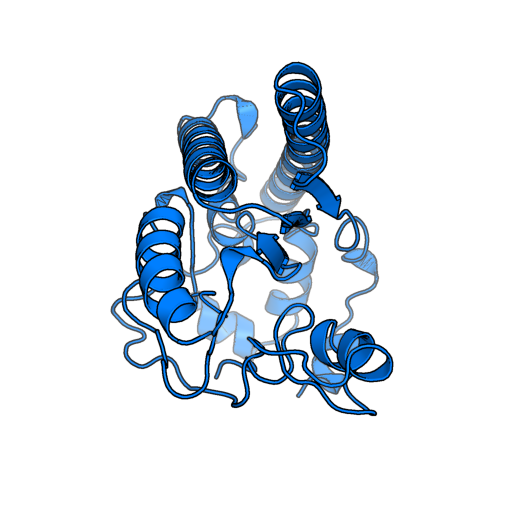 98.38 203 ALA A C 1
ATOM 1639 O O . ALA A 1 203 ? 7.332 4.007 12.069 1.00 98.38 203 ALA A O 1
ATOM 1640 N N . GLN A 1 204 ? 9.452 3.677 11.427 1.00 98.38 204 GLN A N 1
ATOM 1641 C CA . GLN A 1 204 ? 10.039 3.953 12.750 1.00 98.38 204 GLN A CA 1
ATOM 1642 C C . GLN A 1 204 ? 9.806 5.403 13.209 1.00 98.38 204 GLN A C 1
ATOM 1644 O O . GLN A 1 204 ? 9.525 5.652 14.387 1.00 98.38 204 GLN A O 1
ATOM 1649 N N . ASP A 1 205 ? 9.893 6.362 12.287 1.00 98.44 205 ASP A N 1
ATOM 1650 C CA . ASP A 1 205 ? 9.603 7.771 12.561 1.00 98.44 205 ASP A CA 1
ATOM 1651 C C . ASP A 1 205 ? 8.134 7.960 12.948 1.00 98.44 205 ASP A C 1
ATOM 1653 O O . ASP A 1 205 ? 7.833 8.610 13.954 1.00 98.44 205 ASP A O 1
ATOM 1657 N N . TRP A 1 206 ? 7.221 7.289 12.243 1.00 98.56 206 TRP A N 1
ATOM 1658 C CA . TRP A 1 206 ? 5.801 7.258 12.588 1.00 98.56 206 TRP A CA 1
ATOM 1659 C C . TRP A 1 206 ? 5.523 6.615 13.948 1.00 98.56 206 TRP A C 1
ATOM 1661 O O . TRP A 1 206 ? 4.755 7.167 14.735 1.00 98.56 206 TRP A O 1
ATOM 1671 N N . GLN A 1 207 ? 6.183 5.507 14.290 1.00 98.25 207 GLN A N 1
ATOM 1672 C CA . GLN A 1 207 ? 6.073 4.907 15.627 1.00 98.25 207 GLN A CA 1
ATOM 1673 C C . GLN A 1 207 ? 6.525 5.879 16.721 1.00 98.25 207 GLN A C 1
ATOM 1675 O O . GLN A 1 207 ? 5.871 6.003 17.758 1.00 98.25 207 GLN A O 1
ATOM 1680 N N . THR A 1 208 ? 7.614 6.612 16.483 1.00 98.38 208 THR A N 1
ATOM 1681 C CA . THR A 1 208 ? 8.121 7.625 17.418 1.00 98.38 208 THR A CA 1
ATOM 1682 C C . THR A 1 208 ? 7.133 8.783 17.568 1.00 98.38 208 THR A C 1
ATOM 1684 O O . THR A 1 208 ? 6.843 9.198 18.696 1.00 98.38 208 THR A O 1
ATOM 1687 N N . LYS A 1 209 ? 6.560 9.268 16.458 1.00 98.19 209 LYS A N 1
ATOM 1688 C CA . LYS A 1 209 ? 5.521 10.313 16.422 1.00 98.19 209 LYS A CA 1
ATOM 1689 C C . LYS A 1 209 ? 4.279 9.891 17.213 1.00 98.19 209 LYS A C 1
ATOM 1691 O O . LYS A 1 209 ? 3.844 10.625 18.097 1.00 98.19 209 LYS A O 1
ATOM 1696 N N . LEU A 1 210 ? 3.760 8.687 16.966 1.00 98.31 210 LEU A N 1
ATOM 1697 C CA . LEU A 1 210 ? 2.585 8.138 17.656 1.00 98.31 210 LEU A CA 1
ATOM 1698 C C . LEU A 1 210 ? 2.830 7.950 19.156 1.00 98.31 210 LEU A C 1
ATOM 1700 O O . LEU A 1 210 ? 2.010 8.374 19.972 1.00 98.31 210 LEU A O 1
ATOM 1704 N N . LYS A 1 211 ? 3.992 7.402 19.532 1.00 97.88 211 LYS A N 1
ATOM 1705 C CA . LYS A 1 211 ? 4.388 7.247 20.938 1.00 97.88 211 LYS A CA 1
ATOM 1706 C C . LYS A 1 211 ? 4.483 8.595 21.652 1.00 97.88 211 LYS A C 1
ATOM 1708 O O . LYS A 1 211 ? 4.010 8.720 22.777 1.00 97.88 211 LYS A O 1
ATOM 1713 N N . SER A 1 212 ? 5.064 9.600 20.999 1.00 98.19 212 SER A N 1
ATOM 1714 C CA . SER A 1 212 ? 5.182 10.960 21.547 1.00 98.19 212 SER A CA 1
ATOM 1715 C C . SER A 1 212 ? 3.817 11.625 21.733 1.00 98.19 212 SER A C 1
ATOM 1717 O O . SER A 1 212 ? 3.628 12.386 22.676 1.00 98.19 212 SER A O 1
ATOM 1719 N N . ALA A 1 213 ? 2.849 11.290 20.878 1.00 97.62 213 ALA A N 1
ATOM 1720 C CA . ALA A 1 213 ? 1.456 11.710 20.996 1.00 97.62 213 ALA A CA 1
ATOM 1721 C C . ALA A 1 213 ? 0.627 10.862 21.987 1.00 97.62 213 ALA A C 1
ATOM 1723 O O . ALA A 1 213 ? -0.572 11.093 22.125 1.00 97.62 213 ALA A O 1
ATOM 1724 N N . GLY A 1 214 ? 1.225 9.868 22.657 1.00 97.94 214 GLY A N 1
ATOM 1725 C CA . GLY A 1 214 ? 0.526 8.989 23.600 1.00 97.94 214 GLY A CA 1
ATOM 1726 C C . GLY A 1 214 ? -0.473 8.021 22.954 1.00 97.94 214 GLY A C 1
ATOM 1727 O O . GLY A 1 214 ? -1.324 7.477 23.654 1.00 97.94 214 GLY A O 1
ATOM 1728 N N . ARG A 1 215 ? -0.392 7.798 21.635 1.00 97.19 215 ARG A N 1
ATOM 1729 C CA . ARG A 1 215 ? -1.284 6.884 20.905 1.00 97.19 215 ARG A CA 1
ATOM 1730 C C . ARG A 1 215 ? -0.839 5.436 21.109 1.00 97.19 215 ARG A C 1
ATOM 1732 O O . ARG A 1 215 ? 0.259 5.060 20.706 1.00 97.19 215 ARG A O 1
ATOM 1739 N N . THR A 1 216 ? -1.699 4.629 21.726 1.00 96.69 216 THR A N 1
ATOM 1740 C CA . THR A 1 216 ? -1.500 3.178 21.940 1.00 96.69 216 THR A CA 1
ATOM 1741 C C . THR A 1 216 ? -2.468 2.318 21.124 1.00 96.69 216 THR A C 1
ATOM 1743 O O . THR A 1 216 ? -2.355 1.097 21.094 1.00 96.69 216 THR A O 1
ATOM 1746 N N . ASP A 1 217 ? -3.410 2.965 20.447 1.00 97.38 217 ASP A N 1
ATOM 1747 C CA . ASP A 1 217 ? -4.465 2.402 19.610 1.00 97.38 217 ASP A CA 1
ATOM 1748 C C . ASP A 1 217 ? -4.097 2.390 18.115 1.00 97.38 217 ASP A C 1
ATOM 1750 O O . ASP A 1 217 ? -4.896 1.967 17.286 1.00 97.38 217 ASP A O 1
ATOM 1754 N N . VAL A 1 218 ? -2.903 2.866 17.755 1.00 98.00 218 VAL A N 1
ATOM 1755 C CA . VAL A 1 218 ? -2.415 2.936 16.372 1.00 98.00 218 VAL A CA 1
ATOM 1756 C C . VAL A 1 218 ? -1.005 2.380 16.297 1.00 98.00 218 VAL A C 1
ATOM 1758 O O . VAL A 1 218 ? -0.150 2.735 17.109 1.00 98.00 218 VAL A O 1
ATOM 1761 N N . ALA A 1 219 ? -0.742 1.569 15.279 1.00 98.00 219 ALA A N 1
ATOM 1762 C CA . ALA A 1 219 ? 0.604 1.156 14.916 1.00 98.00 219 ALA A CA 1
ATOM 1763 C C . ALA A 1 219 ? 0.832 1.364 13.418 1.00 98.00 219 ALA A C 1
ATOM 1765 O O . ALA A 1 219 ? -0.019 1.014 12.607 1.00 98.00 219 ALA A O 1
ATOM 1766 N N . VAL A 1 220 ? 1.998 1.900 13.064 1.00 98.50 220 VAL A N 1
ATOM 1767 C CA . VAL A 1 220 ? 2.511 1.929 11.689 1.00 98.50 220 VAL A CA 1
ATOM 1768 C C . VAL A 1 220 ? 3.763 1.068 11.674 1.00 98.50 220 VAL A C 1
ATOM 1770 O O . VAL A 1 220 ? 4.677 1.295 12.469 1.00 98.50 220 VAL A O 1
ATOM 1773 N N . VAL A 1 221 ? 3.810 0.052 10.822 1.00 98.00 221 VAL A N 1
ATOM 1774 C CA . VAL A 1 221 ? 4.926 -0.898 10.751 1.00 98.00 221 VAL A CA 1
ATOM 1775 C C . VAL A 1 221 ? 5.388 -1.080 9.315 1.00 98.00 221 VAL A C 1
ATOM 1777 O O . VAL A 1 221 ? 4.596 -0.971 8.385 1.00 98.00 221 VAL A O 1
ATOM 1780 N N . ALA A 1 222 ? 6.669 -1.386 9.133 1.00 97.56 222 ALA A N 1
ATOM 1781 C CA . ALA A 1 222 ? 7.169 -1.861 7.851 1.00 97.56 222 ALA A CA 1
ATOM 1782 C C . ALA A 1 222 ? 6.951 -3.377 7.743 1.00 97.56 222 ALA A C 1
ATOM 1784 O O . ALA A 1 222 ? 7.247 -4.118 8.684 1.00 97.56 222 ALA A O 1
ATOM 1785 N N . GLN A 1 223 ? 6.457 -3.837 6.594 1.00 95.50 223 GLN A N 1
ATOM 1786 C CA . GLN A 1 223 ? 6.233 -5.246 6.288 1.00 95.50 223 GLN A CA 1
ATOM 1787 C C . GLN A 1 223 ? 7.180 -5.683 5.151 1.00 95.50 223 GLN A C 1
ATOM 1789 O O . GLN A 1 223 ? 6.838 -5.548 3.974 1.00 95.50 223 GLN A O 1
ATOM 1794 N N . PRO A 1 224 ? 8.364 -6.242 5.471 1.00 93.44 224 PRO A N 1
ATOM 1795 C CA . PRO A 1 224 ? 9.432 -6.493 4.499 1.00 93.44 224 PRO A CA 1
ATOM 1796 C C . PRO A 1 224 ? 9.253 -7.776 3.684 1.00 93.44 224 PRO A C 1
ATOM 1798 O O . PRO A 1 224 ? 10.201 -8.243 3.065 1.00 93.44 224 PRO A O 1
ATOM 1801 N N . PHE A 1 225 ? 8.082 -8.417 3.710 1.00 84.62 225 PHE A N 1
ATOM 1802 C CA . PHE A 1 225 ? 7.968 -9.788 3.210 1.00 84.62 225 PHE A CA 1
ATOM 1803 C C . PHE A 1 225 ? 8.291 -9.924 1.716 1.00 84.62 225 PHE A C 1
ATOM 1805 O O . PHE A 1 225 ? 8.728 -10.993 1.320 1.00 84.62 225 PHE A O 1
ATOM 1812 N N . MET A 1 226 ? 8.120 -8.873 0.906 1.00 87.62 226 MET A N 1
ATOM 1813 C CA . MET A 1 226 ? 8.482 -8.884 -0.519 1.00 87.62 226 MET A CA 1
ATOM 1814 C C . MET A 1 226 ? 9.989 -8.722 -0.773 1.00 87.62 226 MET A C 1
ATOM 1816 O O . MET A 1 226 ? 10.465 -9.042 -1.866 1.00 87.62 226 MET A O 1
ATOM 1820 N N . GLU A 1 227 ? 10.758 -8.258 0.213 1.00 90.81 227 GLU A N 1
ATOM 1821 C CA . GLU A 1 227 ? 12.197 -8.039 0.075 1.00 90.81 227 GLU A CA 1
ATOM 1822 C C . GLU A 1 227 ? 12.922 -9.375 -0.145 1.00 90.81 227 GLU A C 1
ATOM 1824 O O . GLU A 1 227 ? 12.752 -10.345 0.596 1.00 90.81 227 GLU A O 1
ATOM 1829 N N . GLY A 1 228 ? 13.733 -9.453 -1.202 1.00 81.31 228 GLY A N 1
ATOM 1830 C CA . GLY A 1 228 ? 14.538 -10.638 -1.509 1.00 81.31 228 GLY A CA 1
ATOM 1831 C C . GLY A 1 228 ? 13.777 -11.854 -2.067 1.00 81.31 228 GLY A C 1
ATOM 1832 O O . GLY A 1 228 ? 14.420 -12.855 -2.398 1.00 81.31 228 GLY A O 1
ATOM 1833 N N . ILE A 1 229 ? 12.445 -11.808 -2.241 1.00 75.62 229 ILE A N 1
ATOM 1834 C CA . ILE A 1 229 ? 11.698 -12.923 -2.869 1.00 75.62 229 ILE A CA 1
ATOM 1835 C C . ILE A 1 229 ? 12.014 -13.041 -4.374 1.00 75.62 229 ILE A C 1
ATOM 1837 O O . ILE A 1 229 ? 12.015 -14.144 -4.926 1.00 75.62 229 ILE A O 1
ATOM 1841 N N . GLY A 1 230 ? 12.371 -11.928 -5.021 1.00 68.69 230 GLY A N 1
ATOM 1842 C CA . GLY A 1 230 ? 12.590 -11.785 -6.463 1.00 68.69 230 GLY A CA 1
ATOM 1843 C C . GLY A 1 230 ? 13.332 -12.933 -7.167 1.00 68.69 230 GLY A C 1
ATOM 1844 O O . GLY A 1 230 ? 12.863 -13.469 -8.175 1.00 68.69 230 GLY A O 1
ATOM 1845 N N . SER A 1 231 ? 14.460 -13.370 -6.602 1.00 68.00 231 SER A N 1
ATOM 1846 C CA . SER A 1 231 ? 15.318 -14.420 -7.181 1.00 68.00 231 SER A CA 1
ATOM 1847 C C . SER A 1 231 ? 14.652 -15.801 -7.279 1.00 68.00 231 SER A C 1
ATOM 1849 O O . SER A 1 231 ? 15.050 -16.627 -8.102 1.00 68.00 231 SER A O 1
ATOM 1851 N N . LYS A 1 232 ? 13.618 -16.059 -6.468 1.00 68.00 232 LYS A N 1
ATOM 1852 C CA . LYS A 1 232 ? 12.878 -17.331 -6.431 1.00 68.00 232 LYS A CA 1
ATOM 1853 C C . LYS A 1 232 ? 11.691 -17.358 -7.394 1.00 68.00 232 LYS A C 1
ATOM 1855 O O . LYS A 1 232 ? 11.137 -18.431 -7.643 1.00 68.00 232 LYS A O 1
ATOM 1860 N N . PHE A 1 233 ? 11.297 -16.213 -7.957 1.00 70.06 233 PHE A N 1
ATOM 1861 C CA . PHE A 1 233 ? 10.195 -16.145 -8.910 1.00 70.06 233 PHE A CA 1
ATOM 1862 C C . PHE A 1 233 ? 10.630 -16.676 -10.284 1.00 70.06 233 PHE A C 1
ATOM 1864 O O . PHE A 1 233 ? 11.233 -15.988 -11.110 1.00 70.06 233 PHE A O 1
ATOM 1871 N N . GLY A 1 234 ? 10.347 -17.951 -10.535 1.00 65.38 234 GLY A N 1
ATOM 1872 C CA . GLY A 1 234 ? 10.527 -18.586 -11.838 1.00 65.38 234 GLY A CA 1
ATOM 1873 C C . GLY A 1 234 ? 9.262 -18.533 -12.693 1.00 65.38 234 GLY A C 1
ATOM 1874 O O . GLY A 1 234 ? 8.155 -18.327 -12.201 1.00 65.38 234 GLY A O 1
ATOM 1875 N N . SER A 1 235 ? 9.397 -18.834 -13.982 1.00 64.00 235 SER A N 1
ATOM 1876 C CA . SER A 1 235 ? 8.245 -19.055 -14.868 1.00 64.00 235 SER A CA 1
ATOM 1877 C C . SER A 1 235 ? 7.316 -20.176 -14.371 1.00 64.00 235 SER A C 1
ATOM 1879 O O . SER A 1 235 ? 6.122 -20.144 -14.663 1.00 64.00 235 SER A O 1
ATOM 1881 N N . SER A 1 236 ? 7.857 -21.122 -13.594 1.00 66.19 236 SER A N 1
ATOM 1882 C CA . SER A 1 236 ? 7.137 -22.201 -12.909 1.00 66.19 236 SER A CA 1
ATOM 1883 C C . SER A 1 236 ? 6.314 -21.743 -11.700 1.00 66.19 236 SER A C 1
ATOM 1885 O O . SER A 1 236 ? 5.397 -22.452 -11.292 1.00 66.19 236 SER A O 1
ATOM 1887 N N . PHE A 1 237 ? 6.638 -20.586 -11.111 1.00 65.06 237 PHE A N 1
ATOM 1888 C CA . PHE A 1 237 ? 5.833 -19.960 -10.063 1.00 65.06 237 PHE A CA 1
ATOM 1889 C C . PHE A 1 237 ? 4.588 -19.320 -10.683 1.00 65.06 237 PHE A C 1
ATOM 1891 O O . PHE A 1 237 ? 3.474 -19.634 -10.279 1.00 65.06 237 PHE A O 1
ATOM 1898 N N . ILE A 1 238 ? 4.766 -18.522 -11.743 1.00 61.34 238 ILE A N 1
ATOM 1899 C CA . ILE A 1 238 ? 3.646 -17.859 -12.431 1.00 61.34 238 ILE A CA 1
ATOM 1900 C C . ILE A 1 238 ? 2.705 -18.866 -13.102 1.00 61.34 238 ILE A C 1
ATOM 1902 O O . ILE A 1 238 ? 1.494 -18.695 -13.053 1.00 61.34 238 ILE A O 1
ATOM 1906 N N . SER A 1 239 ? 3.220 -19.961 -13.673 1.00 58.62 239 SER A N 1
ATOM 1907 C CA . SER A 1 239 ? 2.367 -20.984 -14.303 1.00 58.62 239 SER A CA 1
ATOM 1908 C C . SER A 1 239 ? 1.464 -21.748 -13.331 1.00 58.62 239 SER A C 1
ATOM 1910 O O . SER A 1 239 ? 0.647 -22.533 -13.788 1.00 58.62 239 SER A O 1
ATOM 1912 N N . LYS A 1 240 ? 1.655 -21.597 -12.015 1.00 55.56 240 LYS A N 1
ATOM 1913 C CA . LYS A 1 240 ? 0.789 -22.186 -10.982 1.00 55.56 240 LYS A CA 1
ATOM 1914 C C . LYS A 1 240 ? -0.280 -21.213 -10.472 1.00 55.56 240 LYS A C 1
ATOM 1916 O O . LYS A 1 240 ? -1.121 -21.627 -9.683 1.00 55.56 240 LYS A O 1
ATOM 1921 N N . LEU A 1 241 ? -0.204 -19.942 -10.870 1.00 50.31 241 LEU A N 1
ATOM 1922 C CA . LEU A 1 241 ? -1.137 -18.878 -10.485 1.00 50.31 241 LEU A CA 1
ATOM 1923 C C . LEU A 1 241 ? -2.202 -18.599 -11.563 1.00 50.31 241 LEU A C 1
ATOM 1925 O O . LEU A 1 241 ? -3.120 -17.822 -11.312 1.00 50.31 241 LEU A O 1
ATOM 1929 N N . MET A 1 242 ? -2.061 -19.214 -12.743 1.00 39.84 242 MET A N 1
ATOM 1930 C CA . MET A 1 242 ? -3.029 -19.220 -13.849 1.00 39.84 242 MET A CA 1
ATOM 1931 C C . MET A 1 242 ? -3.742 -20.567 -13.897 1.00 39.84 242 MET A C 1
ATOM 1933 O O . MET A 1 242 ? -4.948 -20.571 -14.219 1.00 39.84 242 MET A O 1
#

pLDDT: mean 91.54, std 9.29, range [39.84, 98.69]

Foldseek 3Di:
DAAQLLPQAAHCADPVRHHPNVVVCVVPVPDDQGFHDDDDQPDPPDPQPDRDDLVGRQLPQDGQLQALLVVSLVVSLVVNVVSCVVDPPSQVDAEEAEDEHDQSLQLQVQPAAPVVDPSVVSRLVSVVVSCVSDVVVHFNYEYEHEQAALLCLVLVLLVVDPVSLVVCVVDVRRRCSNPNDPSSSVSSSVNSVVVLVVVQVVQVVVVVVCVVVVGPRYHRHYDHPNYPCSVVDDNVNVVVVD